Protein AF-E3CXS8-F1 (afdb_monomer)

Secondary structure (DSSP, 8-state):
-EEEEEETTT-TTPBPSS-EEEEETTTTEEEEEE-TTPBPPGGGHHHHHHTT-SEEEEEE--TTEEEHHHHHHHHHHHHB-TTEEEEEEETTEEEEEESSSEEEE--HHHHHHHHTSTTEEEEESPTT-EE-TT-EEEEEEESSSEEEHHHHHHHTTSPPBEEEEP----EEEEEE-HHHHTTSS--SHHHHHHHHHGGGT--EEEEEEE-S-HHHHHHHHHHHHHTT-SEEEEESS-SS-TT--HHHHHHHH-SEEEEE--S-BS-TT-EEEEETTEEEEEE-THHHH-SS-HHHHHHHHHHTT-PPPHHHHHHTTTT-B----SS--TTSSTTT---

InterPro domains:
  IPR001453 MoaB/Mog domain [PF00994] (173-301)
  IPR001453 MoaB/Mog domain [SM00852] (172-304)
  IPR036425 MoaB/Mog-like domain superfamily [G3DSA:3.40.980.10] (155-305)
  IPR036425 MoaB/Mog-like domain superfamily [SSF53218] (171-312)

Nearest PDB structures (foldseek):
  2g2c-assembly1_A  TM=7.852E-01  e=3.030E-08  Corynebacterium diphtheriae
  8byr-assembly1_B  TM=8.232E-01  e=8.071E-08  Mycolicibacterium smegmatis
  3tcr-assembly1_A  TM=8.337E-01  e=3.732E-07  Mycobacteroides abscessus ATCC 19977
  4twg-assembly1_A  TM=8.101E-01  e=5.389E-07  Mycobacterium ulcerans Agy99
  8byr-assembly1_F  TM=7.798E-01  e=2.431E-07  Mycolicibacterium smegmatis

Structure (mmCIF, N/CA/C/O backbone):
data_AF-E3CXS8-F1
#
_entry.id   AF-E3CXS8-F1
#
loop_
_atom_site.group_PDB
_atom_site.id
_atom_site.type_symbol
_atom_site.label_atom_id
_atom_site.label_alt_id
_atom_site.label_comp_id
_atom_site.label_asym_id
_atom_site.label_entity_id
_atom_site.label_seq_id
_atom_site.pdbx_PDB_ins_code
_atom_site.Cartn_x
_atom_site.Cartn_y
_atom_site.Cartn_z
_atom_site.occupancy
_atom_site.B_iso_or_equiv
_atom_site.auth_seq_id
_atom_site.auth_comp_id
_atom_site.auth_asym_id
_atom_site.auth_atom_id
_atom_site.pdbx_PDB_model_num
ATOM 1 N N . MET A 1 1 ? -30.675 3.337 25.840 1.00 77.56 1 MET A N 1
ATOM 2 C CA . MET A 1 1 ? -29.751 2.872 26.892 1.00 77.56 1 MET A CA 1
ATOM 3 C C . MET A 1 1 ? -30.146 3.477 28.216 1.00 77.56 1 MET A C 1
ATOM 5 O O . MET A 1 1 ? -29.920 4.662 28.473 1.00 77.56 1 MET A O 1
ATOM 9 N N . LYS A 1 2 ? -30.738 2.658 29.081 1.00 84.81 2 LYS A N 1
ATOM 10 C CA . LYS A 1 2 ? -31.002 3.051 30.466 1.00 84.81 2 LYS A CA 1
ATOM 11 C C . LYS A 1 2 ? -29.747 2.811 31.298 1.00 84.81 2 LYS A C 1
ATOM 13 O O . LYS A 1 2 ? -28.988 1.877 31.043 1.00 84.81 2 LYS A O 1
ATOM 18 N N . THR A 1 3 ? -29.526 3.654 32.302 1.00 88.50 3 THR A N 1
ATOM 19 C CA . THR A 1 3 ? -28.410 3.478 33.237 1.00 88.50 3 THR A CA 1
ATOM 20 C C . THR A 1 3 ? -28.914 3.437 34.667 1.00 88.50 3 THR A C 1
ATOM 22 O O . THR A 1 3 ? -29.808 4.191 35.041 1.00 88.50 3 THR A O 1
ATOM 25 N N . GLU A 1 4 ? -28.334 2.548 35.461 1.00 91.38 4 GLU A N 1
ATOM 26 C CA . GLU A 1 4 ? -28.513 2.476 36.910 1.00 91.38 4 GLU A CA 1
ATOM 27 C C . GLU A 1 4 ? -27.163 2.800 37.546 1.00 91.38 4 GLU A C 1
ATOM 29 O O . GLU A 1 4 ? -26.134 2.298 37.102 1.00 91.38 4 GLU A O 1
ATOM 34 N N . THR A 1 5 ? -27.133 3.668 38.552 1.00 92.38 5 THR A N 1
ATOM 35 C CA . THR A 1 5 ? -25.889 4.037 39.239 1.00 92.38 5 THR A CA 1
ATOM 36 C C . THR A 1 5 ? -26.014 3.669 40.705 1.00 92.38 5 THR A C 1
ATOM 38 O O . THR A 1 5 ? -26.949 4.114 41.363 1.00 92.38 5 THR A O 1
ATOM 41 N N . LEU A 1 6 ? -25.080 2.862 41.203 1.00 92.81 6 LEU A N 1
ATOM 42 C CA . LEU A 1 6 ? -25.052 2.407 42.592 1.00 92.81 6 LEU A CA 1
ATOM 43 C C . LEU A 1 6 ? -23.746 2.839 43.262 1.00 92.81 6 LEU A C 1
ATOM 45 O O . LEU A 1 6 ? -22.707 2.819 42.596 1.00 92.81 6 LEU A O 1
ATOM 49 N N . PRO A 1 7 ? -23.756 3.182 44.561 1.00 94.81 7 PRO A N 1
ATOM 50 C CA . PRO A 1 7 ? -22.535 3.254 45.360 1.00 94.81 7 PRO A CA 1
ATOM 51 C C . PRO A 1 7 ? -21.738 1.950 45.237 1.00 94.81 7 PRO A C 1
ATOM 53 O O . PRO A 1 7 ? -22.327 0.868 45.167 1.00 94.81 7 PRO A O 1
ATOM 56 N N . VAL A 1 8 ? -20.410 2.032 45.185 1.00 92.88 8 VAL A N 1
ATOM 57 C CA . VAL A 1 8 ? -19.544 0.869 44.922 1.00 92.88 8 VAL A CA 1
ATOM 58 C C . VAL A 1 8 ? -19.717 -0.255 45.950 1.00 92.88 8 VAL A C 1
ATOM 60 O O . VAL A 1 8 ? -19.672 -1.430 45.595 1.00 92.88 8 VAL A O 1
ATOM 63 N N . GLU A 1 9 ? -20.017 0.086 47.199 1.00 92.81 9 GLU A N 1
ATOM 64 C CA . GLU A 1 9 ? -20.297 -0.861 48.279 1.00 92.81 9 GLU A CA 1
ATOM 65 C C . GLU A 1 9 ? -21.606 -1.629 48.042 1.00 92.81 9 GLU A C 1
ATOM 67 O O . GLU A 1 9 ? -21.720 -2.796 48.404 1.00 92.81 9 GLU A O 1
ATOM 72 N N . GLN A 1 10 ? -22.587 -0.992 47.396 1.00 94.12 10 GLN A N 1
ATOM 73 C CA . GLN A 1 10 ? -23.873 -1.599 47.027 1.00 94.12 10 GLN A CA 1
ATOM 74 C C . GLN A 1 10 ? -23.812 -2.324 45.675 1.00 94.12 10 GLN A C 1
ATOM 76 O O . GLN A 1 10 ? -24.733 -3.050 45.306 1.00 94.12 10 GLN A O 1
ATOM 81 N N . ALA A 1 11 ? -22.728 -2.126 44.923 1.00 92.69 11 ALA A N 1
ATOM 82 C CA . ALA A 1 11 ? -22.490 -2.759 43.636 1.00 92.69 11 ALA A CA 1
ATOM 83 C C . ALA A 1 11 ? -21.895 -4.177 43.766 1.00 92.69 11 ALA A C 1
ATOM 85 O O . ALA A 1 11 ? -21.826 -4.900 42.770 1.00 92.69 11 ALA A O 1
ATOM 86 N N . VAL A 1 12 ? -21.486 -4.599 44.970 1.00 93.19 12 VAL A N 1
ATOM 87 C CA . VAL A 1 12 ? -20.931 -5.937 45.228 1.00 93.19 12 VAL A CA 1
ATOM 88 C C . VAL A 1 12 ? -21.915 -7.026 44.789 1.00 93.19 12 VAL A C 1
ATOM 90 O O . VAL A 1 12 ? -23.119 -6.960 45.024 1.00 93.19 12 VAL A O 1
ATOM 93 N N . GLY A 1 13 ? -21.401 -8.033 44.089 1.00 91.06 13 GLY A N 1
ATOM 94 C CA . GLY A 1 13 ? -22.170 -9.125 43.506 1.00 91.06 13 GLY A CA 1
ATOM 95 C C . GLY A 1 13 ? -22.801 -8.807 42.147 1.00 91.06 13 GLY A C 1
ATOM 96 O O . GLY A 1 13 ? -23.200 -9.745 41.452 1.00 91.06 13 GLY A O 1
ATOM 97 N N . ARG A 1 14 ? -22.862 -7.538 41.717 1.00 93.12 14 ARG A N 1
ATOM 98 C CA . ARG A 1 14 ? -23.326 -7.157 40.370 1.00 93.12 14 ARG A CA 1
ATOM 99 C C . ARG A 1 14 ? -22.226 -7.405 39.329 1.00 93.12 14 ARG A C 1
ATOM 101 O O . ARG A 1 14 ? -21.041 -7.477 39.651 1.00 93.12 14 ARG A O 1
ATOM 108 N N . ILE A 1 15 ? -22.634 -7.545 38.068 1.00 91.62 15 ILE A N 1
ATOM 109 C CA . ILE A 1 15 ? -21.735 -7.764 36.927 1.00 91.62 15 ILE A CA 1
ATOM 110 C C . ILE A 1 15 ? -21.469 -6.431 36.230 1.00 91.62 15 ILE A C 1
ATOM 112 O O . ILE A 1 15 ? -22.410 -5.704 35.908 1.00 91.62 15 ILE A O 1
ATOM 116 N N . LEU A 1 16 ? -20.198 -6.115 35.982 1.00 91.00 16 LEU A N 1
ATOM 117 C CA . LEU A 1 16 ? -19.809 -4.910 35.258 1.00 91.00 16 LEU A CA 1
ATOM 118 C C . LEU A 1 16 ? -20.312 -4.936 33.814 1.00 91.00 16 LEU A C 1
ATOM 120 O O . LEU A 1 16 ? -20.133 -5.911 33.082 1.00 91.00 16 LEU A O 1
ATOM 124 N N . SER A 1 17 ? -20.913 -3.818 33.417 1.00 87.81 17 SER A N 1
ATOM 125 C CA . SER A 1 17 ? -21.475 -3.622 32.078 1.00 87.81 17 SER A CA 1
ATOM 126 C C . SER A 1 17 ? -20.447 -3.177 31.039 1.00 8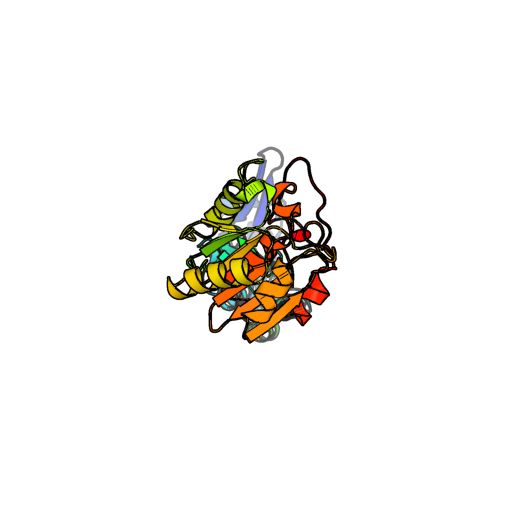7.81 17 SER A C 1
ATOM 128 O O . SER A 1 17 ? -20.690 -3.376 29.860 1.00 87.81 17 SER A O 1
ATOM 130 N N . HIS A 1 18 ? -19.317 -2.621 31.478 1.00 85.44 18 HIS A N 1
ATOM 131 C CA . HIS A 1 18 ? -18.211 -2.134 30.6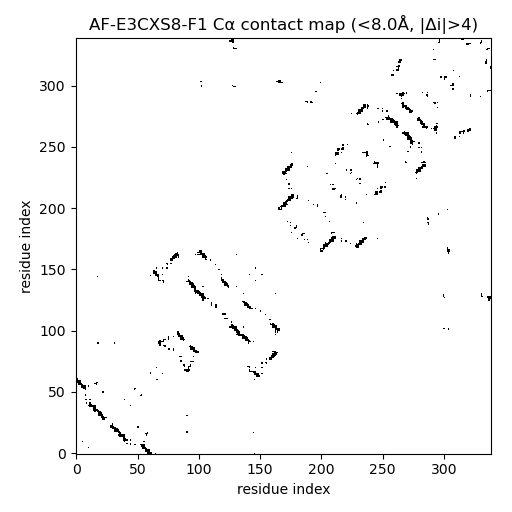56 1.00 85.44 18 HIS A CA 1
ATOM 132 C C . HIS A 1 18 ? -16.904 -2.211 31.459 1.00 85.44 18 HIS A C 1
ATOM 134 O O . HIS A 1 18 ? -16.927 -2.388 32.684 1.00 85.44 18 HIS A O 1
ATOM 140 N N . ASP A 1 19 ? -15.776 -2.084 30.769 1.00 88.69 19 ASP A N 1
ATOM 141 C CA . ASP A 1 19 ? -14.446 -2.075 31.375 1.00 88.69 19 ASP A CA 1
ATOM 142 C C . ASP A 1 19 ? -14.233 -0.835 32.262 1.00 88.69 19 ASP A C 1
ATOM 144 O O . ASP A 1 19 ? -14.705 0.268 31.977 1.00 88.69 19 ASP A O 1
ATOM 148 N N . LEU A 1 20 ? -13.485 -1.007 33.354 1.00 89.62 20 LEU A N 1
ATOM 149 C CA . LEU A 1 20 ? -13.053 0.078 34.233 1.00 89.62 20 LEU A CA 1
ATOM 150 C C . LEU A 1 20 ? -11.532 0.223 34.156 1.00 89.62 20 LEU A C 1
ATOM 152 O O . LEU A 1 20 ? -10.773 -0.586 34.704 1.00 89.62 20 LEU A O 1
ATOM 156 N N . THR A 1 21 ? -11.089 1.282 33.483 1.00 88.62 21 THR A N 1
ATOM 157 C CA . THR A 1 21 ? -9.675 1.617 33.306 1.00 88.62 21 THR A CA 1
ATOM 158 C C . THR A 1 21 ? -9.060 2.134 34.608 1.00 88.62 21 THR A C 1
ATOM 160 O O . THR A 1 21 ? -9.576 3.068 35.226 1.00 88.62 21 THR A O 1
ATOM 163 N N . LEU A 1 22 ? -7.925 1.561 35.011 1.00 89.38 22 LEU A N 1
ATOM 164 C CA . LEU A 1 22 ? -7.045 2.133 36.030 1.00 89.38 22 LEU A CA 1
ATOM 165 C C . LEU A 1 22 ? -6.001 3.007 35.333 1.00 89.38 22 LEU A C 1
ATOM 167 O O . LEU A 1 22 ? -5.355 2.575 34.377 1.00 89.38 22 LEU A O 1
ATOM 171 N N . ILE A 1 23 ? -5.827 4.223 35.842 1.00 86.88 23 ILE A N 1
ATOM 172 C CA . ILE A 1 23 ? -4.751 5.133 35.456 1.00 86.88 23 ILE A CA 1
ATOM 173 C C . ILE A 1 23 ? -3.888 5.324 36.702 1.00 86.88 23 ILE A C 1
ATOM 175 O O . ILE A 1 23 ? -4.313 5.985 37.645 1.00 86.88 23 ILE A O 1
ATOM 179 N N . ASP A 1 24 ? -2.700 4.726 36.712 1.00 86.19 24 ASP A N 1
ATOM 180 C CA . ASP A 1 24 ? -1.714 4.845 37.787 1.00 86.19 24 ASP A CA 1
ATOM 181 C C . ASP A 1 24 ? -0.423 5.471 37.230 1.00 86.19 24 ASP A C 1
ATOM 183 O O . ASP A 1 24 ? 0.442 4.761 36.707 1.00 86.19 24 ASP A O 1
ATOM 187 N N . PRO A 1 25 ? -0.282 6.808 37.310 1.00 82.00 25 PRO A N 1
ATOM 188 C CA . PRO A 1 25 ? 0.901 7.509 36.818 1.00 82.00 25 PRO A CA 1
ATOM 189 C C . PRO A 1 25 ? 2.183 7.152 37.578 1.00 82.00 25 PRO A C 1
ATOM 191 O O . PRO A 1 25 ? 3.263 7.240 37.003 1.00 82.00 25 PRO A O 1
ATOM 194 N N . VAL A 1 26 ? 2.078 6.759 38.853 1.00 83.94 26 VAL A N 1
ATOM 195 C CA . VAL A 1 26 ? 3.233 6.443 39.709 1.00 83.94 26 VAL A CA 1
ATOM 196 C C . VAL A 1 26 ? 3.752 5.040 39.398 1.00 83.94 26 VAL A C 1
ATOM 198 O O . VAL A 1 26 ? 4.957 4.840 39.288 1.00 83.94 26 VAL A O 1
ATOM 201 N N . GLY A 1 27 ? 2.842 4.082 39.205 1.00 81.19 27 GLY A N 1
ATOM 202 C CA . GLY A 1 27 ? 3.161 2.715 38.786 1.00 81.19 27 GLY A CA 1
ATOM 203 C C . GLY A 1 27 ? 3.392 2.544 37.280 1.00 81.19 27 GLY A C 1
ATOM 204 O O . GLY A 1 27 ? 3.742 1.451 36.840 1.00 81.19 27 GLY A O 1
ATOM 205 N N . GLY A 1 28 ? 3.182 3.595 36.478 1.00 86.12 28 GLY A N 1
ATOM 206 C CA . GLY A 1 28 ? 3.329 3.551 35.020 1.00 86.12 28 GLY A CA 1
ATOM 207 C C . GLY A 1 28 ? 2.284 2.681 34.309 1.00 86.12 28 GLY A C 1
ATOM 208 O O . GLY A 1 28 ? 2.552 2.180 33.218 1.00 86.12 28 GLY A O 1
ATOM 209 N N . PHE A 1 29 ? 1.104 2.478 34.906 1.00 85.62 29 PHE A N 1
ATOM 210 C CA . PHE A 1 29 ? 0.064 1.596 34.369 1.00 85.62 29 PHE A CA 1
ATOM 211 C C . PHE A 1 29 ? -1.140 2.377 33.830 1.00 85.62 29 PHE A C 1
ATOM 213 O O . PHE A 1 29 ? -1.698 3.246 34.501 1.00 85.62 29 PHE A O 1
ATOM 220 N N . LYS A 1 30 ? -1.590 2.021 32.622 1.00 85.56 30 LYS A N 1
ATOM 221 C CA . LYS A 1 30 ? -2.843 2.505 32.030 1.00 85.56 30 LYS A CA 1
ATOM 222 C C . LYS A 1 30 ? -3.521 1.376 31.255 1.00 85.56 30 LYS A C 1
ATOM 224 O O . LYS A 1 30 ? -3.000 0.951 30.228 1.00 85.56 30 LYS A O 1
ATOM 229 N N . GLY A 1 31 ? -4.687 0.928 31.719 1.00 85.06 31 GLY A N 1
ATOM 230 C CA . GLY A 1 31 ? -5.475 -0.104 31.034 1.00 85.06 31 GLY A CA 1
ATOM 231 C C . GLY A 1 31 ? -6.691 -0.583 31.827 1.00 85.06 31 GLY A C 1
ATOM 232 O O . GLY A 1 31 ? -6.866 -0.209 32.991 1.00 85.06 31 GLY A O 1
ATOM 233 N N . ALA A 1 32 ? -7.529 -1.410 31.197 1.00 85.75 32 ALA A N 1
ATOM 234 C CA . ALA A 1 32 ? -8.700 -2.025 31.821 1.00 85.75 32 ALA A CA 1
ATOM 235 C C . ALA A 1 32 ? -8.280 -2.913 33.005 1.00 85.75 32 ALA A C 1
ATOM 237 O O . ALA A 1 32 ? -7.697 -3.985 32.823 1.00 85.75 32 ALA A O 1
ATOM 238 N N . ARG A 1 33 ? -8.556 -2.461 34.237 1.00 90.81 33 ARG A N 1
ATOM 239 C CA . ARG A 1 33 ? -8.232 -3.215 35.460 1.00 90.81 33 ARG A CA 1
ATOM 240 C C . ARG A 1 33 ? -9.325 -4.211 35.811 1.00 90.81 33 ARG A C 1
ATOM 242 O O . ARG A 1 33 ? -9.010 -5.311 36.268 1.00 90.81 33 ARG A O 1
ATOM 249 N N . PHE A 1 34 ? -10.575 -3.820 35.595 1.00 90.94 34 PHE A N 1
ATOM 250 C CA . PHE A 1 34 ? -11.739 -4.692 35.672 1.00 90.94 34 PHE A CA 1
ATOM 251 C C . PHE A 1 34 ? -12.382 -4.743 34.295 1.00 90.94 34 PHE A C 1
ATOM 253 O O . PHE A 1 34 ? -12.616 -3.694 33.700 1.00 90.94 34 PHE A O 1
ATOM 260 N N . ARG A 1 35 ? -12.637 -5.951 33.792 1.00 88.31 35 ARG A N 1
ATOM 261 C CA . ARG A 1 35 ? -13.242 -6.152 32.473 1.00 88.31 35 ARG A CA 1
ATOM 262 C C . ARG A 1 35 ? -14.752 -6.338 32.579 1.00 88.31 35 ARG A C 1
ATOM 264 O O . ARG A 1 35 ? -15.251 -6.811 33.603 1.00 88.31 35 ARG A O 1
ATOM 271 N N . ARG A 1 36 ? -15.476 -6.019 31.511 1.00 86.88 36 ARG A N 1
ATOM 272 C CA . ARG A 1 36 ? -16.889 -6.347 31.329 1.00 86.88 36 ARG A CA 1
ATOM 273 C C . ARG A 1 36 ? -17.126 -7.825 31.638 1.00 86.88 36 ARG A C 1
ATOM 275 O O . ARG A 1 36 ? -16.330 -8.691 31.281 1.00 86.88 36 ARG A O 1
ATOM 282 N N . GLY A 1 37 ? -18.226 -8.113 32.327 1.00 86.75 37 GLY A N 1
ATOM 283 C CA . GLY A 1 37 ? -18.532 -9.467 32.794 1.00 86.75 37 GLY A CA 1
ATOM 284 C C . GLY A 1 37 ? -17.911 -9.822 34.150 1.00 86.75 37 GLY A C 1
ATOM 285 O O . GLY A 1 37 ? -18.326 -10.812 34.753 1.00 86.75 37 GLY A O 1
ATOM 286 N N . HIS A 1 38 ? -16.985 -9.014 34.682 1.00 91.50 38 HIS A N 1
ATOM 287 C CA . HIS A 1 38 ? -16.464 -9.197 36.039 1.00 91.50 38 HIS A CA 1
ATOM 288 C C . HIS A 1 38 ? -17.570 -8.999 37.076 1.00 91.50 38 HIS A C 1
ATOM 290 O O . HIS A 1 38 ? -18.292 -7.997 37.050 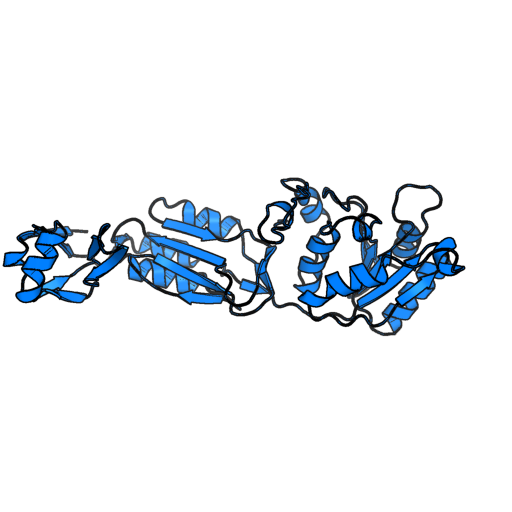1.00 91.50 38 HIS A O 1
ATOM 296 N N . ARG A 1 39 ? -17.692 -9.951 38.004 1.00 94.25 39 ARG A N 1
ATOM 297 C CA . ARG A 1 39 ? -18.581 -9.835 39.160 1.00 94.25 39 ARG A CA 1
ATOM 298 C C . ARG A 1 39 ? -17.826 -9.132 40.279 1.00 94.25 39 ARG A C 1
ATOM 300 O O . ARG A 1 39 ? -16.828 -9.664 40.749 1.00 94.25 39 ARG A O 1
ATOM 307 N N . ILE A 1 40 ? -18.319 -7.972 40.705 1.00 93.44 40 ILE A N 1
ATOM 308 C CA . ILE A 1 40 ? -17.675 -7.166 41.749 1.00 93.44 40 ILE A CA 1
ATOM 309 C C . ILE A 1 40 ? -17.648 -7.970 43.050 1.00 93.44 40 ILE A C 1
ATOM 311 O O . ILE A 1 40 ? -18.702 -8.356 43.557 1.00 93.44 40 ILE A O 1
ATOM 315 N N . ALA A 1 41 ? -16.458 -8.223 43.579 1.00 94.44 41 ALA A N 1
ATOM 316 C CA . ALA A 1 41 ? -16.255 -8.879 44.861 1.00 94.44 41 ALA A CA 1
ATOM 317 C C . ALA A 1 41 ? -16.040 -7.842 45.975 1.00 94.44 41 ALA A C 1
ATOM 319 O O . ALA A 1 41 ? -15.762 -6.669 45.710 1.00 94.44 41 ALA A O 1
ATOM 320 N N . GLN A 1 42 ? -16.164 -8.260 47.236 1.00 95.38 42 GLN A N 1
ATOM 321 C CA . GLN A 1 42 ? -15.982 -7.355 48.376 1.00 95.38 42 GLN A CA 1
ATOM 322 C C . GLN A 1 42 ? -14.551 -6.789 48.413 1.00 95.38 42 GLN A C 1
ATOM 324 O O . GLN A 1 42 ? -14.333 -5.636 48.784 1.00 95.38 42 GLN A O 1
ATOM 329 N N . GLU A 1 43 ? -13.579 -7.588 47.976 1.00 95.19 43 GLU A N 1
ATOM 330 C CA . GLU A 1 43 ? -12.155 -7.261 47.937 1.00 95.19 43 GLU A CA 1
ATOM 331 C C . GLU A 1 43 ? -11.812 -6.224 46.855 1.00 95.19 43 GLU A C 1
ATOM 333 O O . GLU A 1 43 ? -10.770 -5.571 46.934 1.00 95.19 43 GLU A O 1
ATOM 338 N N . ASP A 1 44 ? -12.689 -6.033 45.863 1.00 93.88 44 ASP A N 1
ATOM 339 C CA . ASP A 1 44 ? -12.481 -5.073 44.776 1.00 93.88 44 ASP A CA 1
ATOM 340 C C . ASP A 1 44 ? -12.775 -3.631 45.208 1.00 93.88 44 ASP A C 1
ATOM 342 O O . ASP A 1 44 ? -12.212 -2.687 44.647 1.00 93.88 44 ASP A O 1
ATOM 346 N N . VAL A 1 45 ? -13.640 -3.446 46.214 1.00 93.25 45 VAL A N 1
ATOM 347 C CA . VAL A 1 45 ? -14.160 -2.136 46.643 1.00 93.25 45 VAL A CA 1
ATOM 348 C C . VAL A 1 45 ? -13.044 -1.133 46.976 1.00 93.25 45 VAL A C 1
ATOM 350 O O . VAL A 1 45 ? -13.076 -0.027 46.428 1.00 93.25 45 VAL A O 1
ATOM 353 N N . PRO A 1 46 ? -12.008 -1.468 47.777 1.00 94.81 46 PRO A N 1
ATOM 354 C CA . PRO A 1 46 ? -10.928 -0.524 48.069 1.00 94.81 46 PRO A CA 1
ATOM 355 C C . PRO A 1 46 ? -10.166 -0.078 46.815 1.00 94.81 46 PRO A C 1
ATOM 357 O O . PRO A 1 46 ? -9.763 1.082 46.709 1.00 94.81 46 PRO A O 1
ATOM 360 N N . LEU A 1 47 ? 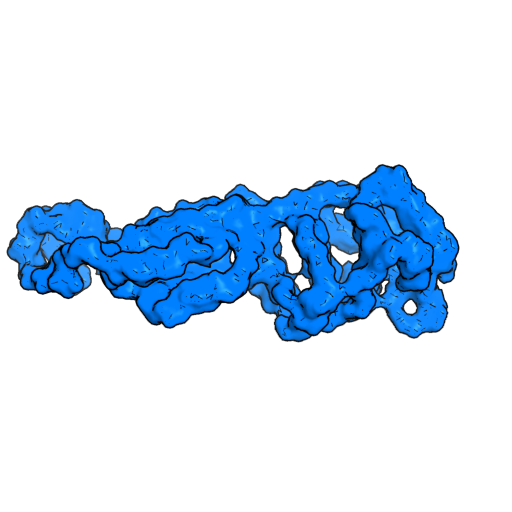-9.966 -0.982 45.849 1.00 92.50 47 LEU A N 1
ATOM 361 C CA . LEU A 1 47 ? -9.282 -0.658 44.599 1.00 92.50 47 LEU A CA 1
ATOM 362 C C . LEU A 1 47 ? -10.161 0.207 43.690 1.00 92.50 47 LEU A C 1
ATOM 364 O O . LEU A 1 47 ? -9.670 1.189 43.139 1.00 92.50 47 LEU A O 1
ATOM 368 N N . LEU A 1 48 ? -11.451 -0.108 43.570 1.00 92.69 48 LEU A N 1
ATOM 369 C CA . LEU A 1 48 ? -12.415 0.701 42.821 1.00 92.69 48 LEU A CA 1
ATOM 370 C C . LEU A 1 48 ? -12.509 2.129 43.384 1.00 92.69 48 LEU A C 1
ATOM 372 O O . LEU A 1 48 ? -12.458 3.095 42.621 1.00 92.69 48 LEU A O 1
ATOM 376 N N . LEU A 1 49 ? -12.531 2.288 44.711 1.00 92.38 49 LEU A N 1
ATOM 377 C CA . LEU A 1 49 ? -12.472 3.602 45.360 1.00 92.38 49 LEU A CA 1
ATOM 378 C C . LEU A 1 49 ? -11.168 4.345 45.039 1.00 92.38 49 LEU A C 1
ATOM 380 O O . LEU A 1 49 ? -11.209 5.517 44.668 1.00 92.38 49 LEU A O 1
ATOM 384 N N . ARG A 1 50 ? -10.014 3.664 45.098 1.00 89.81 50 ARG A N 1
ATOM 385 C CA . ARG A 1 50 ? -8.715 4.234 44.688 1.00 89.81 50 ARG A CA 1
ATOM 386 C C . ARG A 1 50 ? -8.671 4.631 43.211 1.00 89.81 50 ARG A C 1
ATOM 388 O O . ARG A 1 50 ? -7.969 5.572 42.863 1.00 89.81 50 ARG A O 1
ATOM 395 N N . MET A 1 51 ? -9.429 3.944 42.358 1.00 91.38 51 MET A N 1
ATOM 396 C CA . MET A 1 51 ? -9.632 4.297 40.948 1.00 91.38 51 MET A CA 1
ATOM 397 C C . MET A 1 51 ? -10.577 5.498 40.756 1.00 91.38 51 MET A C 1
ATOM 399 O O . MET A 1 51 ? -10.875 5.864 39.620 1.00 91.38 51 MET A O 1
ATOM 403 N N . GLY A 1 52 ? -11.084 6.100 41.838 1.00 90.00 52 GLY A N 1
ATOM 404 C CA . GLY A 1 52 ? -12.047 7.201 41.797 1.00 90.00 52 GLY A CA 1
ATOM 405 C C . GLY A 1 52 ? -13.477 6.756 41.480 1.00 90.00 52 GLY A C 1
ATOM 406 O O . GLY A 1 52 ? -14.313 7.583 41.117 1.00 90.00 52 GLY A O 1
ATOM 407 N N . LYS A 1 53 ? -13.784 5.458 41.590 1.00 91.12 53 LYS A N 1
ATOM 408 C CA . LYS A 1 53 ? -15.113 4.893 41.322 1.00 91.12 53 LYS A CA 1
ATOM 409 C C . LYS A 1 53 ? -15.896 4.735 42.627 1.00 91.12 53 LYS A C 1
ATOM 411 O O . LYS A 1 53 ? -16.057 3.630 43.129 1.00 91.12 53 LYS A O 1
ATOM 416 N N . SER A 1 54 ? -16.396 5.849 43.167 1.00 91.88 54 SER A N 1
ATOM 417 C CA . SER A 1 54 ? -17.335 5.831 44.307 1.00 91.88 54 SER A CA 1
ATOM 418 C C . SER A 1 54 ? -18.720 5.308 43.924 1.00 91.88 54 SER A C 1
ATOM 420 O O . SER A 1 54 ? -19.451 4.802 44.767 1.00 91.88 54 SER A O 1
ATOM 422 N N . HIS A 1 55 ? -19.063 5.408 42.640 1.00 93.06 55 HIS A N 1
ATOM 423 C CA . HIS A 1 55 ? -20.287 4.871 42.072 1.00 93.06 55 HIS A CA 1
ATOM 424 C C . HIS A 1 55 ? -19.969 4.048 40.827 1.00 93.06 55 HIS A C 1
ATOM 426 O O . HIS A 1 55 ? -19.126 4.429 40.007 1.00 93.06 55 HIS A O 1
ATOM 432 N N . ILE A 1 56 ? -20.678 2.936 40.672 1.00 92.00 56 ILE A N 1
ATOM 433 C CA . ILE A 1 56 ? -20.613 2.066 39.506 1.00 92.00 56 ILE A CA 1
ATOM 434 C C . ILE A 1 56 ? -21.884 2.261 38.693 1.00 92.00 56 ILE A C 1
ATOM 436 O O . ILE A 1 56 ? -22.996 2.167 39.214 1.00 92.00 56 ILE A O 1
ATOM 440 N N . ARG A 1 57 ? -21.705 2.532 37.399 1.00 89.62 57 ARG A N 1
ATOM 441 C CA . ARG A 1 57 ? -22.804 2.661 36.448 1.00 89.62 57 ARG A CA 1
ATOM 442 C C . ARG A 1 57 ? -23.012 1.340 35.716 1.00 89.62 57 ARG A C 1
ATOM 444 O O . ARG A 1 57 ? -22.088 0.809 35.103 1.00 89.62 57 ARG A O 1
ATOM 451 N N . PHE A 1 58 ? -24.231 0.830 35.766 1.00 89.31 58 PHE A N 1
ATOM 452 C CA . PHE A 1 58 ? -24.682 -0.355 35.056 1.00 89.31 58 PHE A CA 1
ATOM 453 C C . PHE A 1 58 ? -25.513 0.065 33.849 1.00 89.31 58 PHE A C 1
ATOM 455 O O . PHE A 1 58 ? -26.438 0.870 33.969 1.00 89.31 58 PHE A O 1
ATOM 462 N N . LEU A 1 59 ? -25.159 -0.468 32.684 1.00 87.31 59 LEU A N 1
ATOM 463 C CA . LEU A 1 59 ? -25.897 -0.276 31.444 1.00 87.31 59 LEU A CA 1
ATOM 464 C C . LEU A 1 59 ? -26.973 -1.351 31.315 1.00 87.31 59 LEU A C 1
ATOM 466 O O . LEU A 1 59 ? -26.689 -2.539 31.471 1.00 87.31 59 LEU A O 1
ATOM 470 N N . MET A 1 60 ? -28.188 -0.926 30.992 1.00 87.06 60 MET A N 1
ATOM 471 C CA . MET A 1 60 ? -29.270 -1.795 30.546 1.00 87.06 60 MET A CA 1
ATOM 472 C C . MET A 1 60 ? -29.530 -1.464 29.080 1.00 87.06 60 MET A C 1
ATOM 474 O O . MET A 1 60 ? -30.050 -0.387 28.772 1.00 87.06 60 MET A O 1
ATOM 478 N N . LEU A 1 61 ? -29.092 -2.368 28.205 1.00 86.38 61 LEU A N 1
ATOM 479 C CA . LEU A 1 61 ? -29.263 -2.239 26.762 1.00 86.38 61 LEU A CA 1
ATOM 480 C C . LEU A 1 61 ? -30.712 -2.536 26.392 1.00 86.38 61 LEU A C 1
ATOM 482 O O . LEU A 1 61 ? -31.288 -3.522 26.862 1.00 86.38 61 LEU A O 1
ATOM 486 N N . ASP A 1 62 ? -31.280 -1.684 25.548 1.00 90.69 62 ASP A N 1
ATOM 487 C CA . ASP A 1 62 ? -32.541 -1.981 24.878 1.00 90.69 62 ASP A CA 1
ATOM 488 C C . ASP A 1 62 ? -32.299 -3.044 23.769 1.00 90.69 62 ASP A C 1
ATOM 490 O O . ASP A 1 62 ? -31.167 -3.193 23.309 1.00 90.69 62 ASP A O 1
ATOM 494 N N . PRO A 1 63 ? -33.310 -3.817 23.318 1.00 88.00 63 PRO A N 1
ATOM 495 C CA . PRO A 1 63 ? -33.120 -4.868 22.299 1.00 88.00 63 PRO A CA 1
ATOM 496 C C . PRO A 1 63 ? -32.533 -4.380 20.961 1.00 88.00 63 PRO A C 1
ATOM 498 O O . PRO A 1 63 ? -31.856 -5.136 20.257 1.00 88.00 63 PRO A O 1
ATOM 501 N N . GLU A 1 64 ? -32.779 -3.107 20.646 1.00 93.06 64 GLU A N 1
ATOM 502 C CA . GLU A 1 64 ? -32.270 -2.409 19.462 1.00 93.06 64 GLU A CA 1
ATOM 503 C C . GLU A 1 64 ? -30.868 -1.824 19.669 1.00 93.06 64 GLU A C 1
ATOM 505 O O . GLU A 1 64 ? -30.30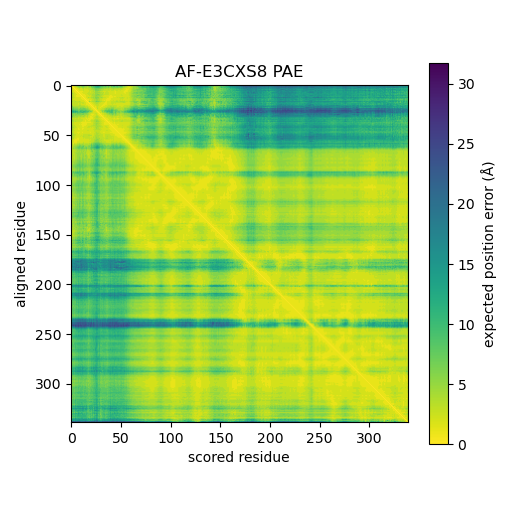8 -1.233 18.753 1.00 93.06 64 GLU A O 1
ATOM 510 N N . GLU A 1 65 ? -30.269 -1.991 20.848 1.00 94.75 65 GLU A N 1
ATOM 511 C CA . GLU A 1 65 ? -28.928 -1.504 21.148 1.00 94.75 65 GLU A CA 1
ATOM 512 C C . GLU A 1 65 ? -27.900 -2.628 21.120 1.00 94.75 65 GLU A C 1
ATOM 514 O O . GLU A 1 65 ? -28.133 -3.760 21.545 1.00 94.75 65 GLU A O 1
ATOM 519 N N . VAL A 1 66 ? -26.713 -2.280 20.645 1.00 94.62 66 VAL A N 1
ATOM 520 C CA . VAL A 1 66 ? -25.557 -3.158 20.546 1.00 94.62 66 VAL A CA 1
ATOM 521 C C . VAL A 1 66 ? -24.443 -2.555 21.385 1.00 94.62 66 VAL A C 1
ATOM 523 O O . VAL A 1 66 ? -24.112 -1.379 21.246 1.00 94.62 66 VAL A O 1
ATOM 526 N N . HIS A 1 67 ? -23.859 -3.360 22.270 1.00 94.06 67 HIS A N 1
ATOM 527 C CA . HIS A 1 67 ? -22.724 -2.932 23.086 1.00 94.06 67 HIS A CA 1
ATOM 528 C C . HIS A 1 67 ? -21.514 -2.574 22.207 1.00 94.06 67 HIS A C 1
ATOM 530 O O . HIS A 1 67 ? -21.264 -3.258 21.214 1.00 94.06 67 HIS A O 1
ATOM 536 N N . GLU A 1 68 ? -20.704 -1.591 22.611 1.00 94.62 68 GLU A N 1
ATOM 537 C CA . GLU A 1 68 ? -19.524 -1.125 21.860 1.00 94.62 68 GLU A CA 1
ATOM 538 C C . GLU A 1 68 ? -18.600 -2.256 21.377 1.00 94.62 68 GLU A C 1
ATOM 540 O O . GLU A 1 68 ? -18.277 -2.327 20.196 1.00 94.62 68 GLU A O 1
ATOM 545 N N . ASP A 1 69 ? -18.224 -3.186 22.259 1.00 94.62 69 ASP A N 1
ATOM 546 C CA . ASP A 1 69 ? -17.385 -4.343 21.915 1.00 94.62 69 ASP A CA 1
ATOM 547 C C . ASP A 1 69 ? -18.012 -5.248 20.851 1.00 94.62 69 ASP A C 1
ATOM 549 O O . ASP A 1 69 ? -17.314 -5.802 20.002 1.00 94.62 69 ASP A O 1
ATOM 553 N N . GLU A 1 70 ? -19.332 -5.428 20.906 1.00 95.12 70 GLU A N 1
ATOM 554 C CA . GLU A 1 70 ? -20.052 -6.264 19.950 1.00 95.12 70 GLU A CA 1
ATOM 555 C C . GLU A 1 70 ? -20.141 -5.560 18.594 1.00 95.12 70 GLU A C 1
ATOM 557 O O . GLU A 1 70 ? -19.822 -6.166 17.572 1.00 95.12 70 GLU A O 1
ATOM 562 N N . ALA A 1 71 ? -20.469 -4.266 18.585 1.00 96.44 71 ALA A N 1
ATOM 563 C CA . ALA A 1 71 ? -20.472 -3.443 17.380 1.00 96.44 71 ALA A CA 1
ATOM 564 C C . ALA A 1 71 ? -19.077 -3.383 16.729 1.00 96.44 71 ALA A C 1
ATOM 566 O O . ALA A 1 71 ? -18.948 -3.594 15.521 1.00 96.44 71 ALA A O 1
ATOM 567 N N . ALA A 1 72 ? -18.020 -3.197 17.528 1.00 96.75 72 ALA A N 1
ATOM 568 C CA . ALA A 1 72 ? -16.637 -3.235 17.065 1.00 96.75 72 ALA A CA 1
ATOM 569 C C . ALA A 1 72 ? -16.288 -4.601 16.454 1.00 96.75 72 ALA A C 1
ATOM 571 O O . ALA A 1 72 ? -15.746 -4.673 15.354 1.00 96.75 72 ALA A O 1
ATOM 572 N N . LEU A 1 73 ? -16.635 -5.709 17.107 1.00 96.94 73 LEU A N 1
ATOM 573 C CA . LEU A 1 73 ? -16.386 -7.040 16.552 1.00 96.94 73 LEU A CA 1
ATOM 574 C C . LEU A 1 73 ? -17.133 -7.293 15.240 1.00 96.94 73 LEU A C 1
ATOM 576 O O . LEU A 1 73 ? -16.563 -7.895 14.328 1.00 96.94 73 LEU A O 1
ATOM 580 N N . LEU A 1 74 ? -18.387 -6.853 15.136 1.00 97.31 74 LEU A N 1
ATOM 581 C CA . LEU A 1 74 ? -19.194 -7.006 13.926 1.00 97.31 74 LEU A CA 1
ATOM 582 C C . LEU A 1 74 ? -18.584 -6.228 12.757 1.00 97.31 74 LEU A C 1
ATOM 584 O O . LEU A 1 74 ? -18.363 -6.809 11.691 1.00 97.31 74 LEU A O 1
ATOM 588 N N . LEU A 1 75 ? -18.206 -4.967 12.981 1.00 97.25 75 LEU A N 1
ATOM 589 C CA . LEU A 1 75 ? -17.455 -4.185 12.002 1.00 97.25 75 LEU A CA 1
ATOM 590 C C . LEU A 1 75 ? -16.134 -4.858 11.643 1.00 97.25 75 LEU A C 1
ATOM 592 O O . LEU A 1 75 ? -15.830 -5.039 10.469 1.00 97.25 75 LEU A O 1
ATOM 596 N N . GLY A 1 76 ? -15.358 -5.252 12.650 1.00 97.19 76 GLY A N 1
ATOM 597 C CA . GLY A 1 76 ? -14.046 -5.856 12.479 1.00 97.19 76 GLY A CA 1
ATOM 598 C C . GLY A 1 76 ? -14.079 -7.089 11.601 1.00 97.19 76 GLY A C 1
ATOM 599 O O . GLY A 1 76 ? -13.301 -7.189 10.660 1.00 97.19 76 GLY A O 1
ATOM 600 N N . ARG A 1 77 ? -15.025 -7.994 11.860 1.00 97.25 77 ARG A N 1
ATOM 601 C CA . ARG A 1 77 ? -15.250 -9.180 11.026 1.00 97.25 77 ARG A CA 1
ATOM 602 C C . ARG A 1 77 ? -15.677 -8.802 9.616 1.00 97.25 77 ARG A C 1
ATOM 604 O O . ARG A 1 77 ? -15.276 -9.469 8.670 1.00 97.25 77 ARG A O 1
ATOM 611 N N . ARG A 1 78 ? -16.467 -7.735 9.463 1.00 97.19 78 ARG A N 1
ATOM 612 C CA . ARG A 1 78 ? -16.916 -7.280 8.148 1.00 97.19 78 ARG A CA 1
ATOM 613 C C . ARG A 1 78 ? -15.784 -6.713 7.300 1.00 97.19 78 ARG A C 1
ATOM 615 O O . ARG A 1 78 ? -15.747 -6.973 6.096 1.00 97.19 78 ARG A O 1
ATOM 622 N N . VAL A 1 79 ? -14.908 -5.921 7.912 1.00 97.81 79 VAL A N 1
ATOM 623 C CA . VAL A 1 79 ? -13.800 -5.250 7.224 1.00 97.81 79 VAL A CA 1
ATOM 624 C C . VAL A 1 79 ? -12.535 -6.107 7.140 1.00 97.81 79 VAL A C 1
ATOM 626 O O . VAL A 1 79 ? -11.623 -5.770 6.389 1.00 97.81 79 VAL A O 1
ATOM 629 N N . GLN A 1 80 ? -12.468 -7.223 7.870 1.00 97.94 80 GLN A N 1
ATOM 630 C CA . GLN A 1 80 ? -11.385 -8.197 7.773 1.00 97.94 80 GLN A CA 1
ATOM 631 C C . GLN A 1 80 ? -11.504 -9.001 6.471 1.00 97.94 80 GLN A C 1
ATOM 633 O O . GLN A 1 80 ? -12.225 -9.993 6.397 1.00 97.94 80 GLN A O 1
ATOM 638 N N . GLY A 1 81 ? -10.763 -8.598 5.444 1.00 98.19 81 GLY A N 1
ATOM 639 C CA . GLY A 1 81 ? -10.547 -9.418 4.255 1.00 98.19 81 GLY A CA 1
ATOM 640 C C . GLY A 1 81 ? -9.228 -10.183 4.294 1.00 98.19 81 GLY A C 1
ATOM 641 O O . GLY A 1 81 ? -8.577 -10.340 5.330 1.00 98.19 81 GLY A O 1
ATOM 642 N N . GLU A 1 82 ? -8.829 -10.688 3.130 1.00 98.31 82 GLU A N 1
ATOM 643 C CA . GLU A 1 82 ? -7.661 -11.553 3.005 1.00 98.31 82 GLU A CA 1
ATOM 644 C C . GLU A 1 82 ? -6.351 -10.869 3.407 1.00 98.31 82 GLU A C 1
ATOM 646 O O . GLU A 1 82 ? -6.079 -9.719 3.053 1.00 98.31 82 GLU A O 1
ATOM 651 N N . GLY A 1 83 ? -5.481 -11.619 4.085 1.00 98.25 83 GLY A N 1
ATOM 652 C CA . GLY A 1 83 ? -4.180 -11.118 4.525 1.00 98.25 83 GLY A CA 1
ATOM 653 C C . GLY A 1 83 ? -4.244 -10.206 5.755 1.00 98.25 83 GLY A C 1
ATOM 654 O O . GLY A 1 83 ? -3.249 -9.543 6.056 1.00 98.25 83 GLY A O 1
ATOM 655 N N . LEU A 1 84 ? -5.384 -10.168 6.457 1.00 98.62 84 LEU A N 1
ATOM 656 C CA . LEU A 1 84 ? -5.590 -9.408 7.688 1.00 98.62 84 LEU A CA 1
ATOM 657 C C . LEU A 1 84 ? -6.084 -10.300 8.834 1.00 98.62 84 LEU A C 1
ATOM 659 O O . LEU A 1 84 ? -6.876 -11.223 8.646 1.00 98.62 84 LEU A O 1
ATOM 663 N N . GLU A 1 85 ? -5.632 -9.977 10.040 1.00 98.44 85 GLU A N 1
ATOM 664 C CA . GLU A 1 85 ? -6.063 -10.570 11.305 1.00 98.44 85 GLU A CA 1
ATOM 665 C C . GLU A 1 85 ? -6.713 -9.495 12.180 1.00 98.44 85 GLU A C 1
ATOM 667 O O . GLU A 1 85 ? -6.121 -8.434 12.400 1.00 98.44 85 GLU A O 1
ATOM 672 N N . LEU A 1 86 ? -7.911 -9.787 12.692 1.00 98.44 86 LEU A N 1
ATOM 673 C CA . LEU A 1 86 ? -8.618 -8.965 13.671 1.00 98.44 86 LEU A CA 1
ATOM 674 C C . LEU A 1 86 ? -8.125 -9.243 15.093 1.00 98.44 86 LEU A C 1
ATOM 676 O O . LEU A 1 86 ? -8.013 -10.394 15.508 1.00 98.44 86 LEU A O 1
ATOM 680 N N . ARG A 1 87 ? -7.889 -8.176 15.859 1.00 96.56 87 ARG A N 1
ATOM 681 C CA . ARG A 1 87 ? -7.556 -8.226 17.288 1.00 96.56 87 ARG A CA 1
ATOM 682 C C . ARG A 1 87 ? -8.489 -7.330 18.100 1.00 96.56 87 ARG A C 1
ATOM 684 O O . ARG A 1 87 ? -8.973 -6.314 17.596 1.00 96.56 87 ARG A O 1
ATOM 691 N N . GLY A 1 88 ? -8.704 -7.698 19.362 1.00 92.50 88 GLY A N 1
ATOM 692 C CA . GLY A 1 88 ? -9.680 -7.075 20.262 1.00 92.50 88 GLY A CA 1
ATOM 693 C C . GLY A 1 88 ? -10.960 -7.916 20.420 1.00 92.50 88 GLY A C 1
ATOM 694 O O . GLY A 1 88 ? -10.965 -9.087 20.029 1.00 92.50 88 GLY A O 1
ATOM 695 N N . PRO A 1 89 ? -12.037 -7.345 20.985 1.00 91.12 89 PRO A N 1
ATOM 696 C CA . PRO A 1 89 ? -12.181 -5.948 21.374 1.00 91.12 89 PRO A CA 1
ATOM 697 C C . PRO A 1 89 ? -11.527 -5.654 22.732 1.00 91.12 89 PRO A C 1
ATOM 699 O O . PRO A 1 89 ? -11.399 -6.540 23.575 1.00 91.12 89 PRO A O 1
ATOM 702 N N . GLU A 1 90 ? -11.116 -4.405 22.931 1.00 88.56 90 GLU A N 1
ATOM 703 C CA . GLU A 1 90 ? -10.702 -3.843 24.222 1.00 88.56 90 GLU A CA 1
ATOM 704 C C . GLU A 1 90 ? -11.317 -2.438 24.353 1.00 88.56 90 GLU A C 1
ATOM 706 O O . GLU A 1 90 ? -10.886 -1.530 23.646 1.00 88.56 90 GLU A O 1
ATOM 711 N N . GLU A 1 91 ? -12.322 -2.240 25.215 1.00 87.25 91 GLU A N 1
ATOM 712 C CA . GLU A 1 91 ? -13.034 -0.949 25.372 1.00 87.25 91 GLU A CA 1
ATOM 713 C C . GLU A 1 91 ? -13.587 -0.397 24.038 1.00 87.25 91 GLU A C 1
ATOM 715 O O . GLU A 1 91 ? -13.258 0.721 23.614 1.00 87.25 91 GLU A O 1
ATOM 720 N N . GLY A 1 92 ? -14.335 -1.228 23.303 1.00 88.50 92 GLY A N 1
ATOM 721 C CA . GLY A 1 92 ? -14.908 -0.879 22.002 1.00 88.50 92 GLY A CA 1
ATOM 722 C C . GLY A 1 92 ? -13.881 -0.737 20.877 1.00 88.50 92 GLY A C 1
ATOM 723 O O . GLY A 1 92 ? -14.253 -0.360 19.766 1.00 88.50 92 GLY A O 1
ATOM 724 N N . LYS A 1 93 ? -12.592 -1.013 21.134 1.00 95.06 93 LYS A N 1
ATOM 725 C CA . LYS A 1 93 ? -11.501 -0.890 20.160 1.00 95.06 93 LYS A CA 1
ATOM 726 C C . LYS A 1 93 ? -11.108 -2.235 19.566 1.00 95.06 93 LYS A C 1
ATOM 728 O O . LYS A 1 93 ? -10.824 -3.187 20.287 1.00 95.06 93 LYS A O 1
ATOM 733 N N . CYS A 1 94 ? -10.926 -2.255 18.253 1.00 97.81 94 CYS A N 1
ATOM 734 C CA . CYS A 1 94 ? -10.328 -3.364 17.523 1.00 97.81 94 CYS A CA 1
ATOM 735 C C . CYS A 1 94 ? -9.245 -2.869 16.557 1.00 97.81 94 CYS A C 1
ATOM 737 O O . CYS A 1 94 ? -9.163 -1.686 16.210 1.00 97.81 94 CYS A O 1
ATOM 739 N N . THR A 1 95 ? -8.389 -3.788 16.119 1.00 98.44 95 THR A N 1
ATOM 740 C CA . THR A 1 95 ? -7.342 -3.513 15.131 1.00 98.44 95 THR A CA 1
ATOM 741 C C . THR A 1 95 ? -7.259 -4.607 14.077 1.00 98.44 95 THR A C 1
ATOM 743 O O . THR A 1 95 ? -7.558 -5.767 14.350 1.00 98.44 95 THR A O 1
ATOM 746 N N . LEU A 1 96 ? -6.823 -4.239 12.873 1.00 98.62 96 LEU A N 1
ATOM 747 C CA . LEU A 1 96 ? -6.463 -5.167 11.805 1.00 98.62 96 LEU A CA 1
ATOM 748 C C . LEU A 1 96 ? -4.952 -5.136 11.595 1.00 98.62 96 LEU A C 1
ATOM 750 O O . LEU A 1 96 ? -4.351 -4.067 11.469 1.00 98.62 96 LEU A O 1
ATOM 754 N N . THR A 1 97 ? -4.337 -6.313 11.557 1.00 98.56 97 THR A N 1
ATOM 755 C CA . THR A 1 97 ? -2.892 -6.481 11.360 1.00 98.56 97 THR A CA 1
ATOM 756 C C . THR A 1 97 ? -2.627 -7.332 10.125 1.00 98.56 97 THR A C 1
ATOM 758 O O . THR A 1 97 ? -3.303 -8.332 9.907 1.00 98.56 97 THR A O 1
ATOM 761 N N . ALA A 1 98 ? -1.641 -6.953 9.314 1.00 98.56 98 ALA A N 1
ATOM 762 C CA . ALA A 1 98 ? -1.243 -7.717 8.138 1.00 98.56 98 ALA A CA 1
ATOM 763 C C . ALA A 1 98 ? -0.641 -9.075 8.528 1.00 98.56 98 ALA A C 1
ATOM 765 O O . ALA A 1 98 ? 0.293 -9.142 9.328 1.00 98.56 98 ALA A O 1
ATOM 766 N N . THR A 1 99 ? -1.128 -10.150 7.912 1.00 98.50 99 THR A N 1
ATOM 767 C CA . THR A 1 99 ? -0.632 -11.526 8.110 1.00 98.50 99 THR A CA 1
ATOM 768 C C . THR A 1 99 ? 0.334 -11.978 7.017 1.00 98.50 99 THR A C 1
ATOM 770 O O . THR A 1 99 ? 0.855 -13.089 7.062 1.00 98.50 99 THR A O 1
ATOM 773 N N . ARG A 1 100 ? 0.597 -11.119 6.028 1.00 97.44 100 ARG A N 1
ATOM 774 C CA . ARG A 1 100 ? 1.556 -11.344 4.940 1.00 97.44 100 ARG A CA 1
ATOM 775 C C . ARG A 1 100 ? 2.108 -10.012 4.420 1.00 97.44 100 ARG A C 1
ATOM 777 O O . ARG A 1 100 ? 1.443 -8.989 4.588 1.00 97.44 100 ARG A O 1
ATOM 784 N N . PRO A 1 101 ? 3.300 -9.995 3.798 1.00 97.56 101 PRO A N 1
ATOM 785 C CA . PRO A 1 101 ? 3.739 -8.842 3.023 1.00 97.56 101 PRO A CA 1
ATOM 786 C C . PRO A 1 101 ? 2.871 -8.671 1.768 1.00 97.56 101 PRO A C 1
ATOM 788 O O . PRO A 1 101 ? 2.417 -9.655 1.180 1.00 97.56 101 PRO A O 1
ATOM 791 N N . GLY A 1 102 ? 2.641 -7.425 1.362 1.00 97.75 102 GLY A N 1
ATOM 792 C CA . GLY A 1 102 ? 1.791 -7.127 0.213 1.00 97.75 102 GLY A CA 1
ATOM 793 C C . GLY A 1 102 ? 1.381 -5.664 0.117 1.00 97.75 102 GLY A C 1
ATOM 794 O O . GLY A 1 102 ? 1.903 -4.807 0.833 1.00 97.75 102 GLY A O 1
ATOM 795 N N . LEU A 1 103 ? 0.411 -5.383 -0.749 1.00 98.06 103 LEU A N 1
ATOM 796 C CA . LEU A 1 103 ? -0.180 -4.062 -0.922 1.00 98.06 103 LEU A CA 1
ATOM 797 C C . LEU A 1 103 ? -1.489 -3.964 -0.140 1.00 98.06 103 LEU A C 1
ATOM 799 O O . LEU A 1 103 ? -2.422 -4.723 -0.401 1.00 98.06 103 LEU A O 1
ATOM 803 N N . LEU A 1 104 ? -1.583 -3.013 0.791 1.00 98.38 104 LEU A N 1
ATOM 804 C CA . LEU A 1 104 ? -2.852 -2.703 1.446 1.00 98.38 104 LEU A CA 1
ATOM 805 C C . LEU A 1 104 ? -3.840 -2.154 0.410 1.00 98.38 104 LEU A C 1
ATOM 807 O O . LEU A 1 104 ? -3.508 -1.221 -0.322 1.00 98.38 104 LEU A O 1
ATOM 811 N N . HIS A 1 105 ? -5.041 -2.717 0.359 1.00 97.75 105 HIS A N 1
ATOM 812 C CA . HIS A 1 105 ? -6.060 -2.360 -0.615 1.00 97.75 105 HIS A CA 1
ATOM 813 C C . HIS A 1 105 ? -7.454 -2.328 0.007 1.00 97.75 105 HIS A C 1
ATOM 815 O O . HIS A 1 105 ? -7.865 -3.260 0.700 1.00 97.75 105 HIS A O 1
ATOM 821 N N . PHE A 1 106 ? -8.177 -1.248 -0.265 1.00 97.50 106 PHE A N 1
ATOM 822 C CA . PHE A 1 106 ? -9.572 -1.050 0.116 1.00 97.50 106 PHE A CA 1
ATOM 823 C C . PHE A 1 106 ? -10.211 0.036 -0.757 1.00 97.50 106 PHE A C 1
ATOM 825 O O . PHE A 1 106 ? -9.545 0.621 -1.616 1.00 97.50 106 PHE A O 1
ATOM 832 N N . ARG A 1 107 ? -11.501 0.302 -0.549 1.00 96.25 107 ARG A N 1
ATOM 833 C CA . ARG A 1 107 ? -12.219 1.422 -1.167 1.00 96.25 107 ARG A CA 1
ATOM 834 C C . ARG A 1 107 ? -12.184 2.613 -0.221 1.00 96.25 107 ARG A C 1
ATOM 836 O O . ARG A 1 107 ? -12.620 2.486 0.921 1.00 96.25 107 ARG A O 1
ATOM 843 N N . ASP A 1 108 ? -11.644 3.737 -0.681 1.00 95.25 108 ASP A N 1
ATOM 844 C CA . ASP A 1 108 ? -11.508 4.934 0.157 1.00 95.25 108 ASP A CA 1
ATOM 845 C C . ASP A 1 108 ? -12.896 5.434 0.609 1.00 95.25 108 ASP A C 1
ATOM 847 O O . ASP A 1 108 ? -13.080 5.806 1.764 1.00 95.25 108 ASP A O 1
ATOM 851 N N . GLU A 1 109 ? -13.912 5.300 -0.250 1.00 97.12 109 GLU A N 1
ATOM 852 C CA . GLU A 1 109 ? -15.284 5.736 0.031 1.00 97.12 109 GLU A CA 1
ATOM 853 C C . GLU A 1 109 ? -15.951 4.942 1.164 1.00 97.12 109 GLU A C 1
ATOM 855 O O . GLU A 1 109 ? -16.804 5.477 1.867 1.00 97.12 109 GLU A O 1
ATOM 860 N N . ASP A 1 110 ? -15.567 3.676 1.361 1.00 97.62 110 ASP A N 1
ATOM 861 C CA . ASP A 1 110 ? -16.104 2.841 2.440 1.00 97.62 110 ASP A CA 1
ATOM 862 C C . ASP A 1 110 ? -15.540 3.279 3.804 1.00 97.62 110 ASP A C 1
ATOM 864 O O . ASP A 1 110 ? -16.260 3.274 4.804 1.00 97.62 110 ASP A O 1
ATOM 868 N N . VAL A 1 111 ? -14.275 3.720 3.844 1.00 97.75 111 VAL A N 1
ATOM 869 C CA . VAL A 1 111 ? -13.666 4.327 5.041 1.00 97.75 111 VAL A CA 1
ATOM 870 C C . VAL A 1 111 ? -14.388 5.627 5.384 1.00 97.75 111 VAL A C 1
ATOM 872 O O . VAL A 1 111 ? -14.779 5.828 6.536 1.00 97.75 111 VAL A O 1
ATOM 875 N N . ASP A 1 112 ? -14.607 6.488 4.389 1.00 97.50 112 ASP A N 1
ATOM 876 C CA . ASP A 1 112 ? -15.319 7.754 4.570 1.00 97.50 112 ASP A CA 1
ATOM 877 C C . ASP A 1 112 ? -16.762 7.517 5.034 1.00 97.50 112 ASP A C 1
ATOM 879 O O . ASP A 1 112 ? -17.221 8.157 5.977 1.00 97.50 112 ASP A O 1
ATOM 883 N N . PHE A 1 113 ? -17.466 6.554 4.430 1.00 98.00 113 PHE A N 1
ATOM 884 C CA . PHE A 1 113 ? -18.842 6.201 4.777 1.00 98.00 113 PHE A CA 1
ATOM 885 C C . PHE A 1 113 ? -18.993 5.733 6.227 1.00 98.00 113 PHE A C 1
ATOM 887 O O . PHE A 1 113 ? -19.940 6.145 6.901 1.00 98.00 113 PHE A O 1
ATOM 894 N N . ILE A 1 114 ? -18.077 4.903 6.739 1.00 97.81 114 ILE A N 1
ATOM 895 C CA . ILE A 1 114 ? -18.118 4.477 8.148 1.00 97.81 114 ILE A CA 1
ATOM 896 C C . ILE A 1 114 ? -18.020 5.707 9.059 1.00 97.81 114 ILE A C 1
ATOM 898 O O . ILE A 1 114 ? -18.878 5.883 9.923 1.00 97.81 114 ILE A O 1
ATOM 902 N N . ASN A 1 115 ? -17.052 6.589 8.793 1.00 98.06 115 ASN A N 1
ATOM 903 C CA . ASN A 1 115 ? -16.779 7.791 9.590 1.00 98.06 115 ASN A CA 1
ATOM 904 C C . ASN A 1 115 ? -17.807 8.928 9.423 1.00 98.06 115 ASN A C 1
ATOM 906 O O . ASN A 1 115 ? -17.689 9.950 10.097 1.00 98.06 115 ASN A O 1
ATOM 910 N N . GLN A 1 116 ? -18.812 8.793 8.548 1.00 97.62 116 GLN A N 1
ATOM 911 C CA . GLN A 1 116 ? -19.944 9.732 8.518 1.00 97.62 116 GLN A CA 1
ATOM 912 C C . GLN A 1 116 ? -20.785 9.666 9.799 1.00 97.62 116 GLN A C 1
ATOM 914 O O . GLN A 1 116 ? -21.471 10.632 10.126 1.00 97.62 116 GLN A O 1
ATOM 919 N N . ASP A 1 117 ? -20.737 8.539 10.513 1.00 97.12 117 ASP A N 1
ATOM 920 C CA . ASP A 1 117 ? -21.341 8.399 11.832 1.00 97.12 117 ASP A CA 1
ATOM 921 C C . ASP A 1 117 ? -20.325 8.822 12.908 1.00 97.12 117 ASP A C 1
ATOM 923 O O . ASP A 1 117 ? -19.283 8.177 13.041 1.00 97.12 117 ASP A O 1
ATOM 927 N N . PRO A 1 118 ? -20.594 9.895 13.674 1.00 95.88 118 PRO A N 1
ATOM 928 C CA . PRO A 1 118 ? -19.647 10.437 14.645 1.00 95.88 118 PRO A CA 1
ATOM 929 C C . PRO A 1 118 ? -19.387 9.509 15.840 1.00 95.88 118 PRO A C 1
ATOM 931 O O . PRO A 1 118 ? -18.390 9.700 16.539 1.00 95.88 118 PRO A O 1
ATOM 934 N N . ASP A 1 119 ? -20.243 8.510 16.077 1.00 96.94 119 ASP A N 1
ATOM 935 C CA . ASP A 1 119 ? -20.025 7.506 17.122 1.00 96.94 119 ASP A CA 1
ATOM 936 C C . ASP A 1 119 ? -18.962 6.473 16.714 1.00 96.94 119 ASP A C 1
ATOM 938 O O . ASP A 1 119 ? -18.481 5.704 17.550 1.00 96.94 119 ASP A O 1
ATOM 942 N N . TRP A 1 120 ? -18.575 6.450 15.437 1.00 97.19 120 TRP A N 1
ATOM 943 C CA . TRP A 1 120 ? -17.662 5.478 14.859 1.00 97.19 120 TRP A CA 1
ATOM 944 C C . TRP A 1 120 ? -16.348 6.145 14.473 1.00 97.19 120 TRP A C 1
ATOM 946 O O . TRP A 1 120 ? -16.300 7.077 13.677 1.00 97.19 120 TRP A O 1
ATOM 956 N N . ILE A 1 121 ? -15.245 5.621 15.001 1.00 97.56 121 ILE A N 1
ATOM 957 C CA . ILE A 1 121 ? -13.898 6.057 14.639 1.00 97.56 121 ILE A CA 1
ATOM 958 C C . ILE A 1 121 ? -13.254 4.912 13.870 1.00 97.56 121 ILE A C 1
ATOM 960 O O . ILE A 1 121 ? -12.853 3.927 14.484 1.00 97.56 121 ILE A O 1
ATOM 964 N N . PHE A 1 122 ? -13.137 5.020 12.546 1.00 97.94 122 PHE A N 1
ATOM 965 C CA . PHE A 1 122 ? -12.514 4.004 11.693 1.00 97.94 122 PHE A CA 1
ATOM 966 C C . PHE A 1 122 ? -11.315 4.580 10.943 1.00 97.94 122 PHE A C 1
ATOM 968 O O . PHE A 1 122 ? -11.448 5.437 10.077 1.00 97.94 122 PHE A O 1
ATOM 975 N N . THR A 1 123 ? -10.112 4.112 11.270 1.00 97.62 123 THR A N 1
ATOM 976 C CA . THR A 1 123 ? -8.870 4.668 10.716 1.00 97.62 123 THR A CA 1
ATOM 977 C C . THR A 1 123 ? -8.016 3.587 10.082 1.00 97.62 123 THR A C 1
ATOM 979 O O . THR A 1 123 ? -7.897 2.480 10.609 1.00 97.62 123 THR A O 1
ATOM 982 N N . THR A 1 124 ? -7.380 3.912 8.960 1.00 97.75 124 THR A N 1
ATOM 983 C CA . THR A 1 124 ? -6.504 2.996 8.227 1.00 97.75 124 THR A CA 1
ATOM 984 C C . THR A 1 124 ? -5.150 3.646 7.962 1.00 97.75 124 THR A C 1
ATOM 986 O O . THR A 1 124 ? -5.004 4.871 7.962 1.00 97.75 124 THR A O 1
ATOM 989 N N . ARG A 1 125 ? -4.133 2.831 7.673 1.00 96.44 125 ARG A N 1
ATOM 990 C CA . ARG A 1 125 ? -2.988 3.316 6.896 1.00 96.44 125 ARG A CA 1
ATOM 991 C C . ARG A 1 125 ? -3.471 3.708 5.501 1.00 96.44 125 ARG A C 1
ATOM 993 O O . ARG A 1 125 ? -4.538 3.287 5.053 1.00 96.44 125 ARG A O 1
ATOM 1000 N N . ALA A 1 126 ? -2.668 4.509 4.816 1.00 95.44 126 ALA A N 1
ATOM 1001 C CA . ALA A 1 126 ? -3.011 4.965 3.485 1.00 95.44 126 ALA A CA 1
ATOM 1002 C C . ALA A 1 126 ? -3.186 3.780 2.518 1.00 95.44 126 ALA A C 1
ATOM 1004 O O . ALA A 1 126 ? -2.442 2.795 2.566 1.00 95.44 126 ALA A O 1
ATOM 1005 N N . ASN A 1 127 ? -4.186 3.889 1.649 1.00 96.12 127 ASN A N 1
ATOM 1006 C CA . ASN A 1 127 ? -4.491 2.883 0.643 1.00 96.12 127 ASN A CA 1
ATOM 1007 C C . ASN A 1 127 ? -3.308 2.688 -0.316 1.00 96.12 127 ASN A C 1
ATOM 1009 O O . ASN A 1 127 ? -2.449 3.565 -0.454 1.00 96.12 127 ASN A O 1
ATOM 1013 N N . ARG A 1 128 ? -3.261 1.534 -0.986 1.00 95.75 128 ARG A N 1
ATOM 1014 C CA . ARG A 1 128 ? -2.253 1.184 -1.999 1.00 95.75 128 ARG A CA 1
ATOM 1015 C C . ARG A 1 128 ? -0.814 1.400 -1.510 1.00 95.75 128 ARG A C 1
ATOM 1017 O O . ARG A 1 128 ? 0.045 1.858 -2.256 1.00 95.75 128 ARG A O 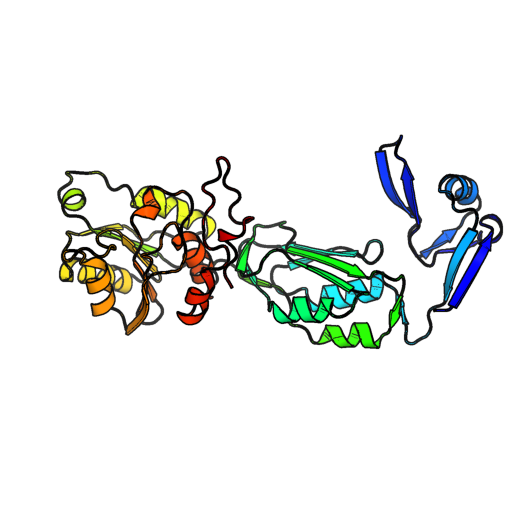1
ATOM 1024 N N . THR A 1 129 ? -0.560 1.079 -0.244 1.00 95.62 129 THR A N 1
ATOM 1025 C CA . THR A 1 129 ? 0.754 1.212 0.395 1.00 95.62 129 THR A CA 1
ATOM 1026 C C . THR A 1 129 ? 1.293 -0.167 0.751 1.00 95.62 129 THR A C 1
ATOM 1028 O O . THR A 1 129 ? 0.552 -1.013 1.255 1.00 95.62 129 THR A O 1
ATOM 1031 N N . ALA A 1 130 ? 2.582 -0.404 0.503 1.00 96.69 130 ALA A N 1
ATOM 1032 C CA . ALA A 1 130 ? 3.235 -1.651 0.879 1.00 96.69 130 ALA A CA 1
ATOM 1033 C C . ALA A 1 130 ? 3.224 -1.859 2.407 1.00 96.69 130 ALA A C 1
ATOM 1035 O O . ALA A 1 130 ? 3.512 -0.946 3.189 1.00 96.69 130 ALA A O 1
ATOM 1036 N N . VAL A 1 131 ? 2.915 -3.081 2.834 1.00 97.25 131 VAL A N 1
ATOM 1037 C CA . VAL A 1 131 ? 2.908 -3.516 4.234 1.00 97.25 131 VAL A CA 1
ATOM 1038 C C . VAL A 1 131 ? 3.704 -4.809 4.399 1.00 97.25 131 VAL A C 1
ATOM 1040 O O . VAL A 1 131 ? 3.828 -5.601 3.466 1.00 97.25 131 VAL A O 1
ATOM 1043 N N . SER A 1 132 ? 4.234 -5.020 5.602 1.00 96.50 132 SER A N 1
ATOM 1044 C CA . SER A 1 132 ? 4.945 -6.240 6.004 1.00 96.50 132 SER A CA 1
ATOM 1045 C C . SER A 1 132 ? 4.108 -7.054 6.992 1.00 96.50 132 SER A C 1
ATOM 1047 O O . SER A 1 132 ? 3.190 -6.515 7.615 1.00 96.50 132 SER A O 1
ATOM 1049 N N . LEU A 1 133 ? 4.463 -8.325 7.200 1.00 97.12 133 LEU A N 1
ATOM 1050 C CA . LEU A 1 133 ? 3.896 -9.149 8.275 1.00 97.12 133 LEU A CA 1
ATOM 1051 C C . LEU A 1 133 ? 3.929 -8.398 9.619 1.00 97.12 133 LEU A C 1
ATOM 1053 O O . LEU A 1 133 ? 4.951 -7.819 9.983 1.00 97.12 133 LEU A O 1
ATOM 1057 N N . GLY A 1 134 ? 2.811 -8.396 10.344 1.00 97.69 134 GLY A N 1
ATOM 1058 C CA . GLY A 1 134 ? 2.677 -7.725 11.638 1.00 97.69 134 GLY A CA 1
ATOM 1059 C C . GLY A 1 134 ? 2.401 -6.220 11.557 1.00 97.69 134 GLY A C 1
ATOM 1060 O O . GLY A 1 134 ? 2.246 -5.575 12.592 1.00 97.69 134 GLY A O 1
ATOM 1061 N N . THR A 1 135 ? 2.310 -5.634 10.359 1.00 97.69 135 THR A N 1
ATOM 1062 C CA . THR A 1 135 ? 1.978 -4.209 10.209 1.00 97.69 135 THR A CA 1
ATOM 1063 C C . THR A 1 135 ? 0.535 -3.952 10.637 1.00 97.69 135 THR A C 1
ATOM 1065 O O . THR A 1 135 ? -0.384 -4.522 10.057 1.00 97.69 135 THR A O 1
ATOM 1068 N N . LEU A 1 136 ? 0.319 -3.047 11.594 1.00 97.94 136 LEU A N 1
ATOM 1069 C CA . LEU A 1 136 ? -1.009 -2.522 11.929 1.00 97.94 136 LEU A CA 1
ATOM 1070 C C . LEU A 1 136 ? -1.577 -1.755 10.723 1.00 97.94 136 LEU A C 1
ATOM 1072 O O . LEU A 1 136 ? -1.009 -0.736 10.333 1.00 97.94 136 LEU A O 1
ATOM 1076 N N . THR A 1 137 ? -2.662 -2.232 10.114 1.00 98.12 137 THR A N 1
ATOM 1077 C CA . THR A 1 137 ? -3.237 -1.649 8.887 1.00 98.12 137 THR A CA 1
ATOM 1078 C C . THR A 1 137 ? -4.461 -0.789 9.154 1.00 98.12 137 THR A C 1
ATOM 1080 O O . THR A 1 137 ? -4.644 0.209 8.460 1.00 98.12 137 THR A O 1
ATOM 1083 N N . ALA A 1 138 ? -5.263 -1.136 10.158 1.00 98.25 138 ALA A N 1
ATOM 1084 C CA . ALA A 1 138 ? -6.419 -0.356 10.574 1.00 98.25 138 ALA A CA 1
ATOM 1085 C C . ALA A 1 138 ? -6.655 -0.467 12.081 1.00 98.25 138 ALA A C 1
ATOM 1087 O O . ALA A 1 138 ? -6.294 -1.458 12.719 1.00 98.25 138 ALA A O 1
ATOM 1088 N N . ALA A 1 139 ? -7.273 0.560 12.644 1.00 97.94 139 ALA A N 1
ATOM 1089 C CA . ALA A 1 139 ? -7.714 0.604 14.025 1.00 97.94 139 ALA A CA 1
ATOM 1090 C C . ALA A 1 139 ? -9.045 1.337 14.086 1.00 97.94 139 ALA A C 1
ATOM 1092 O O . ALA A 1 139 ? -9.239 2.345 13.400 1.00 97.94 139 ALA A O 1
ATOM 1093 N N . PHE A 1 140 ? -9.948 0.840 14.916 1.00 95.94 140 PHE A N 1
ATOM 1094 C CA . PHE A 1 140 ? -11.256 1.443 15.042 1.00 95.94 140 PHE A CA 1
ATOM 1095 C C . PHE A 1 140 ? -11.836 1.278 16.430 1.00 95.94 140 PHE A C 1
ATOM 1097 O O . PHE A 1 140 ? -11.442 0.375 17.169 1.00 95.94 140 PHE A O 1
ATOM 1104 N N . ARG A 1 141 ? -12.718 2.207 16.787 1.00 96.25 141 ARG A N 1
ATOM 1105 C CA . ARG A 1 141 ? -13.331 2.313 18.104 1.00 96.25 141 ARG A CA 1
ATOM 1106 C C . ARG A 1 141 ? -14.764 2.815 17.981 1.00 96.25 141 ARG A C 1
ATOM 1108 O O . ARG A 1 141 ? -15.013 3.752 17.227 1.00 96.25 141 ARG A O 1
ATOM 1115 N N . ILE A 1 142 ? -15.660 2.228 18.765 1.00 96.38 142 ILE A N 1
ATOM 1116 C CA . ILE A 1 142 ? -16.991 2.783 19.012 1.00 96.38 142 ILE A CA 1
ATOM 1117 C C . ILE A 1 142 ? -16.886 3.757 20.194 1.00 96.38 142 ILE A C 1
ATOM 1119 O O . ILE A 1 142 ? -16.284 3.438 21.219 1.00 96.38 142 ILE A O 1
ATOM 1123 N N . GLY A 1 143 ? -17.355 4.988 20.004 1.00 93.06 143 GLY A N 1
ATOM 1124 C CA . GLY A 1 143 ? -17.269 6.077 20.976 1.00 93.06 143 GLY A CA 1
ATOM 1125 C C . GLY A 1 143 ? -18.173 5.881 22.198 1.00 93.06 143 GLY A C 1
ATOM 1126 O O . GLY A 1 143 ? -17.665 5.913 23.324 1.00 93.06 143 GLY A O 1
ATOM 1127 N N . PRO A 1 144 ? -19.497 5.719 22.016 1.00 93.31 144 PRO A N 1
ATOM 1128 C CA . PRO A 1 144 ? -20.417 5.430 23.110 1.00 93.31 144 PRO A CA 1
ATOM 1129 C C . PRO A 1 144 ? -20.375 3.949 23.511 1.00 93.31 144 PRO A C 1
ATOM 1131 O O . PRO A 1 144 ? -20.110 3.082 22.689 1.00 93.31 144 PRO A O 1
ATOM 1134 N N . LEU A 1 145 ? -20.757 3.654 24.760 1.00 91.38 145 LEU A N 1
ATOM 1135 C CA . LEU A 1 145 ? -20.797 2.283 25.303 1.00 91.38 145 LEU A CA 1
ATOM 1136 C C . LEU A 1 145 ? -21.829 1.371 24.605 1.00 91.38 145 LEU A C 1
ATOM 1138 O O . LEU A 1 145 ? -21.796 0.148 24.762 1.00 91.38 145 LEU A O 1
ATOM 1142 N N . ALA A 1 146 ? -22.759 1.964 23.857 1.00 93.81 146 ALA A N 1
ATOM 1143 C CA . ALA A 1 146 ? -23.733 1.272 23.031 1.00 93.81 146 ALA A CA 1
ATOM 1144 C C . ALA A 1 146 ? -24.113 2.127 21.817 1.00 93.81 146 ALA A C 1
ATOM 1146 O O . ALA A 1 146 ? -24.151 3.354 21.914 1.00 93.81 146 ALA A O 1
ATOM 1147 N N . VAL A 1 147 ? -24.431 1.464 20.708 1.00 95.62 147 VAL A N 1
ATOM 1148 C CA . VAL A 1 147 ? -24.944 2.056 19.462 1.00 95.62 147 VAL A CA 1
ATOM 1149 C C . VAL A 1 147 ? -26.241 1.364 19.056 1.00 95.62 147 VAL A C 1
ATOM 1151 O O . VAL A 1 147 ? -26.534 0.266 19.525 1.00 95.62 147 VAL A O 1
ATOM 1154 N N . GLN A 1 148 ? -27.021 1.979 18.173 1.00 96.56 148 GLN A N 1
ATOM 1155 C CA . GLN A 1 148 ? -28.216 1.349 17.615 1.00 96.56 148 GLN A CA 1
ATOM 1156 C C . GLN A 1 148 ? -27.843 0.218 16.648 1.00 96.56 148 GLN A C 1
ATOM 1158 O O . GLN A 1 148 ? -26.856 0.304 15.912 1.00 96.56 148 GLN A O 1
ATOM 1163 N N . ARG A 1 149 ? -28.675 -0.824 16.594 1.00 96.00 149 ARG A N 1
ATOM 1164 C CA . ARG A 1 149 ? -28.559 -1.945 15.651 1.00 96.00 149 ARG A CA 1
ATOM 1165 C C . ARG A 1 149 ? -28.479 -1.445 14.211 1.00 96.00 149 ARG A C 1
ATOM 1167 O O . ARG A 1 149 ? -27.616 -1.892 13.467 1.00 96.00 149 ARG A O 1
ATOM 1174 N N . GLU A 1 150 ? -29.288 -0.447 13.863 1.00 96.38 150 GLU A N 1
ATOM 1175 C CA . GLU A 1 150 ? -29.284 0.179 12.537 1.00 96.38 150 GLU A CA 1
ATOM 1176 C C . GLU A 1 150 ? -27.916 0.781 12.165 1.00 96.38 150 GLU A C 1
ATOM 1178 O O . GLU A 1 150 ? -27.481 0.648 11.022 1.00 96.38 150 GLU A O 1
ATOM 1183 N N . GLN A 1 151 ? -27.187 1.382 13.120 1.00 96.31 151 GLN A N 1
ATOM 1184 C CA . GLN A 1 151 ? -25.833 1.906 12.873 1.00 96.31 151 GLN A CA 1
ATOM 1185 C C . GLN A 1 151 ? -24.856 0.777 12.521 1.00 96.31 151 GLN A C 1
ATOM 1187 O O . GLN A 1 151 ? -24.000 0.945 11.651 1.00 96.31 151 GLN A O 1
ATOM 1192 N N . VAL A 1 152 ? -25.000 -0.381 13.174 1.00 96.69 152 VAL A N 1
ATOM 1193 C CA . VAL A 1 152 ? -24.204 -1.576 12.872 1.00 96.69 152 VAL A CA 1
ATOM 1194 C C . VAL A 1 152 ? -24.586 -2.131 11.504 1.00 96.69 152 VAL A C 1
ATOM 1196 O O . VAL A 1 152 ? -23.714 -2.320 10.661 1.00 96.69 152 VAL A O 1
ATOM 1199 N N . ASP A 1 153 ? -25.875 -2.332 11.240 1.00 96.31 153 ASP A N 1
ATOM 1200 C CA . ASP A 1 153 ? -26.361 -2.888 9.975 1.00 96.31 153 ASP A CA 1
ATOM 1201 C C . ASP A 1 153 ? -25.949 -2.022 8.776 1.00 96.31 153 ASP A C 1
ATOM 1203 O O . ASP A 1 153 ? -25.536 -2.547 7.738 1.00 96.31 153 ASP A O 1
ATOM 1207 N N . ARG A 1 154 ? -25.949 -0.692 8.948 1.00 95.75 154 ARG A N 1
ATOM 1208 C CA . ARG A 1 154 ? -25.474 0.282 7.956 1.00 95.75 154 ARG A CA 1
ATOM 1209 C C . ARG A 1 154 ? -24.063 -0.034 7.461 1.00 95.75 154 ARG A C 1
ATOM 1211 O O . ARG A 1 154 ? -23.810 0.012 6.257 1.00 95.75 154 ARG A O 1
ATOM 1218 N N . VAL A 1 155 ? -23.134 -0.357 8.362 1.00 95.44 155 VAL A N 1
ATOM 1219 C CA . VAL A 1 155 ? -21.732 -0.615 7.994 1.00 95.44 155 VAL A CA 1
ATOM 1220 C C . VAL A 1 155 ? -21.487 -2.051 7.532 1.00 95.44 155 VAL A C 1
ATOM 1222 O O . VAL A 1 155 ? -20.435 -2.333 6.964 1.00 95.44 155 VAL A O 1
ATOM 1225 N N . LEU A 1 156 ? -22.444 -2.971 7.696 1.00 93.19 156 LEU A N 1
ATOM 1226 C CA . LEU A 1 156 ? -22.306 -4.345 7.202 1.00 93.19 156 LEU A CA 1
ATOM 1227 C C . LEU A 1 156 ? -22.339 -4.442 5.663 1.00 93.19 156 LEU A C 1
ATOM 1229 O O . LEU A 1 156 ? -22.044 -5.500 5.108 1.00 93.19 156 LEU A O 1
ATOM 1233 N N . GLY A 1 157 ? -22.626 -3.350 4.948 1.00 91.94 157 GLY A N 1
ATOM 1234 C CA . GLY A 1 157 ? -22.555 -3.281 3.484 1.00 91.94 157 GLY A CA 1
ATOM 1235 C C . GLY A 1 157 ? -21.161 -3.005 2.892 1.00 91.94 157 GLY A C 1
ATOM 1236 O O . GLY A 1 157 ? -20.938 -3.309 1.721 1.00 91.94 157 GLY A O 1
ATOM 1237 N N . VAL A 1 158 ? -20.213 -2.470 3.668 1.00 96.38 158 VAL A N 1
ATOM 1238 C CA . VAL A 1 158 ? -18.926 -1.918 3.169 1.00 96.38 158 VAL A CA 1
ATOM 1239 C C . VAL A 1 158 ? -17.951 -2.981 2.669 1.00 96.38 158 VAL A C 1
ATOM 1241 O O . VAL A 1 158 ? -17.902 -4.061 3.231 1.00 96.38 158 VAL A O 1
ATOM 1244 N N . ALA A 1 159 ? -17.116 -2.742 1.660 1.00 96.94 159 ALA A N 1
ATOM 1245 C CA . ALA A 1 159 ? -16.159 -3.759 1.209 1.00 96.94 159 ALA A CA 1
ATOM 1246 C C . ALA A 1 159 ? -15.080 -4.074 2.272 1.00 96.94 159 ALA A C 1
ATOM 1248 O O . ALA A 1 159 ? -14.699 -3.201 3.054 1.00 96.94 159 ALA A O 1
ATOM 1249 N N . PRO A 1 160 ? -14.562 -5.318 2.320 1.00 97.56 160 PRO A N 1
ATOM 1250 C CA . PRO A 1 160 ? -13.470 -5.641 3.227 1.00 97.56 160 PRO A CA 1
ATOM 1251 C C . PRO A 1 160 ? -12.151 -4.989 2.786 1.00 97.56 160 PRO A C 1
ATOM 1253 O O . PRO A 1 160 ? -11.887 -4.816 1.594 1.00 97.56 160 PRO A O 1
ATOM 1256 N N . LEU A 1 161 ? -11.289 -4.684 3.757 1.00 98.38 161 LEU A N 1
ATOM 1257 C CA . LEU A 1 161 ? -9.884 -4.356 3.514 1.00 98.38 161 LEU A CA 1
ATOM 1258 C C . LEU A 1 161 ? -9.127 -5.641 3.176 1.00 98.38 161 LEU A C 1
ATOM 1260 O O . LEU A 1 161 ? -9.455 -6.712 3.674 1.00 98.38 161 LEU A O 1
ATOM 1264 N N . SER A 1 162 ? -8.063 -5.544 2.390 1.00 98.38 162 SER A N 1
ATOM 1265 C CA . SER A 1 162 ? -7.224 -6.695 2.053 1.00 98.38 162 SER A CA 1
ATOM 1266 C C . SER A 1 162 ? -5.753 -6.318 1.949 1.00 98.38 162 SER A C 1
ATOM 1268 O O . SER A 1 162 ? -5.397 -5.157 1.743 1.00 98.38 162 SER A O 1
ATOM 1270 N N . VAL A 1 163 ? -4.883 -7.315 2.086 1.00 98.75 163 VAL A N 1
ATOM 1271 C CA . VAL A 1 163 ? -3.476 -7.220 1.695 1.00 98.75 163 VAL A CA 1
ATOM 1272 C C . VAL A 1 163 ? -3.277 -8.103 0.473 1.00 98.75 163 VAL A C 1
ATOM 1274 O O . VAL A 1 163 ? -3.267 -9.335 0.585 1.00 98.75 163 VAL A O 1
ATOM 1277 N N . LEU A 1 164 ? -3.127 -7.471 -0.689 1.00 98.38 164 LEU A N 1
ATOM 1278 C CA . LEU A 1 164 ? -2.846 -8.151 -1.950 1.00 98.38 164 LEU A CA 1
ATOM 1279 C C . LEU A 1 164 ? -1.414 -8.697 -1.902 1.00 98.38 164 LEU A C 1
ATOM 1281 O O . LEU A 1 164 ? -0.489 -7.913 -1.674 1.00 98.38 164 LEU A O 1
ATOM 1285 N N . PRO A 1 165 ? -1.201 -10.012 -2.068 1.00 97.75 165 PRO A N 1
ATOM 1286 C CA . PRO A 1 165 ? 0.133 -10.587 -1.990 1.00 97.75 165 PRO A CA 1
ATOM 1287 C C . PRO A 1 165 ? 0.989 -10.120 -3.171 1.00 97.75 165 PRO A C 1
ATOM 1289 O O . PRO A 1 165 ? 0.478 -9.811 -4.249 1.00 97.75 165 PRO A O 1
ATOM 1292 N N . TRP A 1 166 ? 2.307 -10.110 -2.983 1.00 97.44 166 TRP A N 1
ATOM 1293 C CA . TRP A 1 166 ? 3.227 -9.928 -4.100 1.00 97.44 166 TRP A CA 1
ATOM 1294 C C . TRP A 1 166 ? 3.207 -11.153 -5.012 1.00 97.44 166 TRP A C 1
ATOM 1296 O O . TRP A 1 166 ? 3.351 -12.285 -4.553 1.00 97.44 166 TRP A O 1
ATOM 1306 N N . ASN A 1 167 ? 3.071 -10.915 -6.311 1.00 95.81 167 ASN A N 1
ATOM 1307 C CA . ASN A 1 167 ? 3.200 -11.920 -7.355 1.00 95.81 167 ASN A CA 1
ATOM 1308 C C . ASN A 1 167 ? 4.607 -11.787 -7.941 1.00 95.81 167 ASN A C 1
ATOM 1310 O O . ASN A 1 167 ? 4.836 -10.800 -8.629 1.00 95.81 167 ASN A O 1
ATOM 1314 N N . PRO A 1 168 ? 5.561 -12.700 -7.695 1.00 94.25 168 PRO A N 1
ATOM 1315 C CA . PRO A 1 168 ? 6.960 -12.548 -8.108 1.00 94.25 168 PRO A CA 1
ATOM 1316 C C . PRO A 1 168 ? 7.132 -12.755 -9.622 1.00 94.25 168 PRO A C 1
ATOM 1318 O O . PRO A 1 168 ? 7.714 -13.735 -10.084 1.00 94.25 168 PRO A O 1
ATOM 1321 N N . PHE A 1 169 ? 6.586 -11.834 -10.413 1.00 94.88 169 PHE A N 1
ATOM 1322 C CA . PHE A 1 169 ? 6.625 -11.888 -11.865 1.00 94.88 169 PHE A CA 1
ATOM 1323 C C . PHE A 1 169 ? 8.078 -11.898 -12.368 1.00 94.88 169 PHE A C 1
ATOM 1325 O O . PHE A 1 169 ? 8.874 -11.079 -11.899 1.00 94.88 169 PHE A O 1
ATOM 1332 N N . PRO A 1 170 ? 8.428 -12.784 -13.323 1.00 96.25 170 PRO A N 1
ATOM 1333 C CA . PRO A 1 170 ? 9.752 -12.797 -13.930 1.00 96.25 170 PRO A CA 1
ATOM 1334 C C . PRO A 1 170 ? 10.068 -11.455 -14.589 1.00 96.25 170 PRO A C 1
ATOM 1336 O O . PRO A 1 170 ? 9.318 -10.992 -15.457 1.00 96.25 170 PRO A O 1
ATOM 1339 N N . THR A 1 171 ? 11.175 -10.842 -14.176 1.00 98.19 171 THR A N 1
ATOM 1340 C CA . THR A 1 171 ? 11.567 -9.505 -14.627 1.00 98.19 171 THR A CA 1
ATOM 1341 C C . THR A 1 171 ? 12.876 -9.554 -15.387 1.00 98.19 171 THR A C 1
ATOM 1343 O O . THR A 1 171 ? 13.808 -10.236 -14.977 1.00 98.19 171 THR A O 1
ATOM 1346 N N . ALA A 1 172 ? 12.975 -8.799 -16.472 1.00 98.19 172 ALA A N 1
ATOM 1347 C CA . ALA A 1 172 ? 14.215 -8.595 -17.208 1.00 98.19 172 ALA A CA 1
ATOM 1348 C C . ALA A 1 172 ? 14.613 -7.116 -17.223 1.00 98.19 172 ALA A C 1
ATOM 1350 O O . ALA A 1 172 ? 13.768 -6.232 -17.049 1.00 98.19 172 ALA A O 1
ATOM 1351 N N . LEU A 1 173 ? 15.901 -6.858 -17.448 1.00 97.75 173 LEU A N 1
ATOM 1352 C CA . LEU A 1 173 ? 16.455 -5.516 -17.602 1.00 97.75 173 LEU A CA 1
ATOM 1353 C C . LEU A 1 173 ? 17.079 -5.347 -18.991 1.00 97.75 173 LEU A C 1
ATOM 1355 O O . LEU A 1 173 ? 17.873 -6.176 -19.433 1.00 97.75 173 LEU A O 1
ATOM 1359 N N . VAL A 1 174 ? 16.753 -4.241 -19.647 1.00 97.38 174 VAL A N 1
ATOM 1360 C CA . VAL A 1 174 ? 17.426 -3.749 -20.848 1.00 97.38 174 VAL A CA 1
ATOM 1361 C C . VAL A 1 174 ? 17.969 -2.362 -20.529 1.00 97.38 174 VAL A C 1
ATOM 1363 O O . VAL A 1 174 ? 17.191 -1.434 -20.315 1.00 97.38 174 VAL A O 1
ATOM 1366 N N . THR A 1 175 ? 19.290 -2.225 -20.478 1.00 95.19 175 THR A N 1
ATOM 1367 C CA . THR A 1 175 ? 19.949 -0.940 -20.221 1.00 95.19 175 THR A CA 1
ATOM 1368 C C . THR A 1 175 ? 20.520 -0.394 -21.514 1.00 95.19 175 THR A C 1
ATOM 1370 O O . THR A 1 175 ? 21.256 -1.093 -22.215 1.00 95.19 175 THR A O 1
ATOM 1373 N N . THR A 1 176 ? 20.176 0.852 -21.829 1.00 90.31 176 THR A N 1
ATOM 1374 C CA . THR A 1 176 ? 20.614 1.534 -23.045 1.00 90.31 176 THR A CA 1
ATOM 1375 C C . THR A 1 176 ? 21.623 2.630 -22.727 1.00 90.31 176 THR A C 1
ATOM 1377 O O . THR A 1 176 ? 21.538 3.300 -21.697 1.00 90.31 176 THR A O 1
ATOM 1380 N N . GLY A 1 177 ? 22.603 2.782 -23.612 1.00 86.69 177 GLY A N 1
ATOM 1381 C CA . GLY A 1 177 ? 23.653 3.796 -23.522 1.00 86.69 177 GLY A CA 1
ATOM 1382 C C . GLY A 1 177 ? 24.871 3.336 -24.306 1.00 86.69 177 GLY A C 1
ATOM 1383 O O . GLY A 1 177 ? 25.379 2.238 -24.068 1.00 86.69 177 GLY A O 1
ATOM 1384 N N . ARG A 1 178 ? 25.335 4.142 -25.267 1.00 84.31 178 ARG A N 1
ATOM 1385 C CA . ARG A 1 178 ? 26.484 3.773 -26.114 1.00 84.31 178 ARG A CA 1
ATOM 1386 C C . ARG A 1 178 ? 27.742 3.600 -25.264 1.00 84.31 178 ARG A C 1
ATOM 1388 O O . ARG A 1 178 ? 28.457 2.619 -25.412 1.00 84.31 178 ARG A O 1
ATOM 1395 N N . GLU A 1 179 ? 27.944 4.505 -24.318 1.00 83.50 179 GLU A N 1
ATOM 1396 C CA . GLU A 1 179 ? 29.037 4.513 -23.356 1.00 83.50 179 GLU A CA 1
ATOM 1397 C C . GLU A 1 179 ? 29.048 3.284 -22.438 1.00 83.50 179 GLU A C 1
ATOM 1399 O O . GLU A 1 179 ? 30.117 2.799 -22.075 1.00 83.50 179 GLU A O 1
ATOM 1404 N N . ILE A 1 180 ? 27.873 2.750 -22.091 1.00 84.94 180 ILE A N 1
ATOM 1405 C CA . ILE A 1 180 ? 27.756 1.537 -21.273 1.00 84.94 180 ILE A CA 1
ATOM 1406 C C . ILE A 1 180 ? 27.989 0.301 -22.149 1.00 84.94 180 ILE A C 1
ATOM 1408 O O . ILE A 1 180 ? 28.710 -0.615 -21.757 1.00 84.94 180 ILE A O 1
ATOM 1412 N N . TYR A 1 181 ? 27.413 0.287 -23.353 1.00 82.56 181 TYR A N 1
ATOM 1413 C CA . TYR A 1 181 ? 27.549 -0.809 -24.310 1.00 82.56 181 TYR A CA 1
ATOM 1414 C C . TYR A 1 181 ? 29.000 -1.015 -24.775 1.00 82.56 181 TYR A C 1
ATOM 1416 O O . TYR A 1 181 ? 29.466 -2.148 -24.856 1.00 82.56 181 TYR A O 1
ATOM 1424 N N . GLU A 1 182 ? 29.734 0.072 -25.024 1.00 86.00 182 GLU A N 1
ATOM 1425 C CA . GLU A 1 182 ? 31.153 0.054 -25.411 1.00 86.00 182 GLU A CA 1
ATOM 1426 C C . GLU A 1 182 ? 32.104 -0.136 -24.213 1.00 86.00 182 GLU A C 1
ATOM 1428 O O . GLU A 1 182 ? 33.318 -0.228 -24.392 1.00 86.00 182 GLU A O 1
ATOM 1433 N N . GLY A 1 183 ? 31.577 -0.209 -22.984 1.00 85.19 183 GLY A N 1
ATOM 1434 C CA . GLY A 1 183 ? 32.366 -0.421 -21.768 1.00 85.19 183 GLY A CA 1
ATOM 1435 C C . GLY A 1 183 ? 33.167 0.800 -21.304 1.00 85.19 183 GLY A C 1
ATOM 1436 O O . GLY A 1 183 ? 34.077 0.657 -20.488 1.00 85.19 183 GLY A O 1
ATOM 1437 N N . LEU A 1 184 ? 32.835 1.997 -21.795 1.00 84.75 184 LEU A N 1
ATOM 1438 C CA . LEU A 1 184 ? 33.452 3.258 -21.370 1.00 84.75 184 LEU A CA 1
ATOM 1439 C C . LEU A 1 184 ? 33.009 3.658 -19.955 1.00 84.75 184 LEU A C 1
ATOM 1441 O O . LEU A 1 184 ? 33.764 4.303 -19.228 1.00 84.75 184 LEU A O 1
ATOM 1445 N N . VAL A 1 185 ? 31.791 3.275 -19.561 1.00 87.50 185 VAL A N 1
ATOM 1446 C CA . VAL A 1 185 ? 31.207 3.544 -18.241 1.00 87.50 185 VAL A CA 1
ATOM 1447 C C . VAL A 1 185 ? 30.560 2.272 -17.684 1.00 87.50 185 VAL A C 1
ATOM 1449 O O . VAL A 1 185 ? 30.013 1.458 -18.423 1.00 87.50 185 VAL A O 1
ATOM 1452 N N . GLN A 1 186 ? 30.612 2.093 -16.361 1.00 88.94 186 GLN A N 1
ATOM 1453 C CA . GLN A 1 186 ? 29.940 0.981 -15.684 1.00 88.94 186 GLN A CA 1
ATOM 1454 C C . GLN A 1 186 ? 28.430 1.213 -15.559 1.00 88.94 186 GLN A C 1
ATOM 1456 O O . GLN A 1 186 ? 27.983 2.318 -15.252 1.00 88.94 186 GLN A O 1
ATOM 1461 N N . ASP A 1 187 ? 27.643 0.146 -15.711 1.00 89.31 187 ASP A N 1
ATOM 1462 C CA . ASP A 1 187 ? 26.197 0.212 -15.506 1.00 89.31 187 ASP A CA 1
ATOM 1463 C C . ASP A 1 187 ? 25.833 0.407 -14.023 1.00 89.31 187 ASP A C 1
ATOM 1465 O O . ASP A 1 187 ? 26.037 -0.467 -13.177 1.00 89.31 187 ASP A O 1
ATOM 1469 N N . ALA A 1 188 ? 25.226 1.554 -13.724 1.00 91.38 188 ALA A N 1
ATOM 1470 C CA . ALA A 1 188 ? 24.732 1.890 -12.397 1.00 91.38 188 ALA A CA 1
ATOM 1471 C C . ALA A 1 188 ? 23.259 1.488 -12.160 1.00 91.38 188 ALA A C 1
ATOM 1473 O O . ALA A 1 188 ? 22.798 1.520 -11.014 1.00 91.38 188 ALA A O 1
ATOM 1474 N N . PHE A 1 189 ? 22.505 1.106 -13.200 1.00 92.88 189 PHE A N 1
ATOM 1475 C CA . PHE A 1 189 ? 21.102 0.701 -13.083 1.00 92.88 189 PHE A CA 1
ATOM 1476 C C . PHE A 1 189 ? 20.950 -0.709 -12.529 1.00 92.88 189 PHE A C 1
ATOM 1478 O O . PHE A 1 189 ? 20.172 -0.887 -11.588 1.00 92.88 189 PHE A O 1
ATOM 1485 N N . LEU A 1 190 ? 21.684 -1.693 -13.062 1.00 93.56 190 LEU A N 1
ATOM 1486 C CA . LEU A 1 190 ? 21.573 -3.093 -12.643 1.00 93.56 190 LEU A CA 1
ATOM 1487 C C . LEU A 1 190 ? 21.576 -3.285 -11.110 1.00 93.56 190 LEU A C 1
ATOM 1489 O O . LEU A 1 190 ? 20.585 -3.812 -10.595 1.00 93.56 190 LEU A O 1
ATOM 1493 N N . PRO A 1 191 ? 22.591 -2.829 -10.344 1.00 93.38 191 PRO A N 1
ATOM 1494 C CA . PRO A 1 191 ? 22.625 -3.062 -8.895 1.00 93.38 191 PRO A CA 1
ATOM 1495 C C . PRO A 1 191 ? 21.485 -2.354 -8.144 1.00 93.38 191 PRO A C 1
ATOM 1497 O O . PRO A 1 191 ? 20.956 -2.868 -7.150 1.00 93.38 191 PRO A O 1
ATOM 1500 N N . LYS A 1 192 ? 21.062 -1.174 -8.617 1.00 93.50 192 LYS A N 1
ATOM 1501 C CA . LYS A 1 192 ? 19.965 -0.408 -8.008 1.00 93.50 192 LYS A CA 1
ATOM 1502 C C . LYS A 1 192 ? 18.622 -1.082 -8.246 1.00 93.50 192 LYS A C 1
ATOM 1504 O O . LYS A 1 192 ? 17.820 -1.191 -7.319 1.00 93.50 192 LYS A O 1
ATOM 1509 N N . LEU A 1 193 ? 18.384 -1.558 -9.465 1.00 93.94 193 LEU A N 1
ATOM 1510 C CA . LEU A 1 193 ? 17.144 -2.235 -9.822 1.00 93.94 193 LEU A CA 1
ATOM 1511 C C . LEU A 1 193 ? 17.048 -3.610 -9.169 1.00 93.94 193 LEU A C 1
ATOM 1513 O O . LEU A 1 193 ? 16.005 -3.906 -8.599 1.00 93.94 193 LEU A O 1
ATOM 1517 N N . GLN A 1 194 ? 18.132 -4.391 -9.124 1.00 93.81 194 GLN A N 1
ATOM 1518 C CA . GLN A 1 194 ? 18.175 -5.643 -8.357 1.00 93.81 194 GLN A CA 1
ATOM 1519 C C . GLN A 1 194 ? 17.725 -5.431 -6.907 1.00 93.81 194 GLN A C 1
ATOM 1521 O O . GLN A 1 194 ? 16.835 -6.130 -6.431 1.00 93.81 194 GLN A O 1
ATOM 1526 N N . THR A 1 195 ? 18.257 -4.403 -6.239 1.00 93.31 195 THR A N 1
ATOM 1527 C CA . THR A 1 195 ? 17.869 -4.056 -4.862 1.00 93.31 195 THR A CA 1
ATOM 1528 C C . THR A 1 195 ? 16.382 -3.697 -4.748 1.00 93.31 195 THR A C 1
ATOM 1530 O O . THR A 1 195 ? 15.721 -4.092 -3.788 1.00 93.31 195 THR A O 1
ATOM 1533 N N . LYS A 1 196 ? 15.827 -2.968 -5.727 1.00 94.12 196 LYS A N 1
ATOM 1534 C CA . LYS A 1 196 ? 14.403 -2.592 -5.749 1.00 94.12 196 LYS A CA 1
ATOM 1535 C C . LYS A 1 196 ? 13.465 -3.782 -5.970 1.00 94.12 196 LYS A C 1
ATOM 1537 O O . LYS A 1 196 ? 12.316 -3.693 -5.559 1.00 94.12 196 LYS A O 1
ATOM 1542 N N . LEU A 1 197 ? 13.932 -4.875 -6.578 1.00 95.12 197 LEU A N 1
ATOM 1543 C CA . LEU A 1 197 ? 13.121 -6.071 -6.837 1.00 95.12 197 LEU A CA 1
ATOM 1544 C C . LEU A 1 197 ? 13.037 -7.037 -5.642 1.00 95.12 197 LEU A C 1
ATOM 1546 O O . LEU A 1 197 ? 12.071 -7.796 -5.544 1.00 95.12 197 LEU A O 1
ATOM 1550 N N . VAL A 1 198 ? 14.000 -6.979 -4.712 1.00 94.06 198 VAL A N 1
ATOM 1551 C CA . VAL A 1 198 ? 14.079 -7.872 -3.538 1.00 94.06 198 VAL A CA 1
ATOM 1552 C C . VAL A 1 198 ? 12.769 -7.963 -2.739 1.00 94.06 198 VAL A C 1
ATOM 1554 O O . VAL A 1 198 ? 12.356 -9.087 -2.449 1.00 94.06 198 VAL A O 1
ATOM 1557 N N . PRO A 1 199 ? 12.071 -6.857 -2.396 1.00 93.50 199 PRO A N 1
ATOM 1558 C CA . PRO A 1 199 ? 10.869 -6.926 -1.558 1.00 93.50 199 PRO A CA 1
ATOM 1559 C C . PRO A 1 199 ? 9.724 -7.757 -2.149 1.00 93.50 199 PRO A C 1
ATOM 1561 O O . PRO A 1 199 ? 8.888 -8.259 -1.401 1.00 93.50 199 PRO A O 1
ATOM 1564 N N . TYR A 1 200 ? 9.688 -7.908 -3.475 1.00 95.38 200 TYR A N 1
ATOM 1565 C CA . TYR A 1 200 ? 8.639 -8.642 -4.183 1.00 95.38 200 TYR A CA 1
ATOM 1566 C C . TYR A 1 200 ? 8.978 -10.124 -4.375 1.00 95.38 200 TYR A C 1
ATOM 1568 O O . TYR A 1 200 ? 8.152 -10.870 -4.893 1.00 95.38 200 TYR A O 1
ATOM 1576 N N . GLY A 1 201 ? 10.198 -10.551 -4.018 1.00 93.25 201 GLY A N 1
ATOM 1577 C CA . GLY A 1 201 ? 10.699 -11.897 -4.315 1.00 93.25 201 GLY A CA 1
ATOM 1578 C C . GLY A 1 201 ? 10.804 -12.188 -5.817 1.00 93.25 201 GLY A C 1
ATOM 1579 O O . GLY A 1 201 ? 10.834 -13.350 -6.215 1.00 93.25 201 GLY A O 1
ATOM 1580 N N . ALA A 1 202 ? 10.815 -11.149 -6.656 1.00 88.19 202 ALA A N 1
ATOM 1581 C CA . ALA A 1 202 ? 10.764 -11.289 -8.103 1.00 88.19 202 ALA A CA 1
ATOM 1582 C C . ALA A 1 202 ? 12.140 -11.676 -8.676 1.00 88.19 202 ALA A C 1
ATOM 1584 O O . ALA A 1 202 ? 13.127 -10.981 -8.409 1.00 88.19 202 ALA A O 1
ATOM 1585 N N . PRO A 1 203 ? 12.236 -12.746 -9.486 1.00 86.81 203 PRO A N 1
ATOM 1586 C CA . PRO A 1 203 ? 13.500 -13.147 -10.083 1.00 86.81 203 PRO A CA 1
ATOM 1587 C C . PRO A 1 203 ? 13.877 -12.200 -11.228 1.00 86.81 203 PRO A C 1
ATOM 1589 O O . PRO A 1 203 ? 13.102 -12.001 -12.168 1.00 86.81 203 PRO A O 1
ATOM 1592 N N . LEU A 1 204 ? 15.096 -11.653 -11.179 1.00 95.50 204 LEU A N 1
ATOM 1593 C CA . LEU A 1 204 ? 15.703 -11.014 -12.343 1.00 95.50 204 LEU A CA 1
ATOM 1594 C C . LEU A 1 204 ? 16.219 -12.114 -13.280 1.00 95.50 204 LEU A C 1
ATOM 1596 O O . LEU A 1 204 ? 17.221 -12.761 -12.989 1.00 95.50 204 LEU A O 1
ATOM 1600 N N . MET A 1 205 ? 15.536 -12.315 -14.402 1.00 96.69 205 MET A N 1
ATOM 1601 C CA . MET A 1 205 ? 15.872 -13.324 -15.411 1.00 96.69 205 MET A CA 1
ATOM 1602 C C . MET A 1 205 ? 17.218 -13.057 -16.084 1.00 96.69 205 MET A C 1
ATOM 1604 O O . MET A 1 205 ? 17.896 -13.979 -16.529 1.00 96.69 205 MET A O 1
ATOM 1608 N N . GLY A 1 206 ? 17.592 -11.784 -16.178 1.00 96.12 206 GLY A N 1
ATOM 1609 C CA . GLY A 1 206 ? 18.872 -11.352 -16.701 1.00 96.12 206 GLY A CA 1
ATOM 1610 C C . GLY A 1 206 ? 18.842 -9.902 -17.154 1.00 96.12 206 GLY A C 1
ATOM 1611 O O . GLY A 1 206 ? 17.897 -9.153 -16.891 1.00 96.12 206 GLY A O 1
ATOM 1612 N N . HIS A 1 207 ? 19.927 -9.519 -17.811 1.00 96.50 207 HIS A N 1
ATOM 1613 C CA . HIS A 1 207 ? 20.215 -8.149 -18.189 1.00 96.50 207 HIS A CA 1
ATOM 1614 C C . HIS A 1 207 ? 20.857 -8.116 -19.578 1.00 96.50 207 HIS A C 1
ATOM 1616 O O . HIS A 1 207 ? 21.738 -8.925 -19.872 1.00 96.50 207 HIS A O 1
ATOM 1622 N N . THR A 1 208 ? 20.417 -7.192 -20.428 1.00 96.44 208 THR A N 1
ATOM 1623 C CA . THR A 1 208 ? 21.009 -6.935 -21.744 1.00 96.44 208 THR A CA 1
ATOM 1624 C C . THR A 1 208 ? 21.420 -5.474 -21.853 1.00 96.44 208 THR A C 1
ATOM 1626 O O . THR A 1 208 ? 20.592 -4.586 -21.663 1.00 96.44 208 THR A O 1
ATOM 1629 N N . LEU A 1 209 ? 22.685 -5.237 -22.202 1.00 95.00 209 LEU A N 1
ATOM 1630 C CA . LEU A 1 209 ? 23.178 -3.923 -22.606 1.00 95.00 209 LEU A CA 1
ATOM 1631 C C . LEU A 1 209 ? 22.904 -3.721 -24.096 1.00 95.00 209 LEU A C 1
ATOM 1633 O O . LEU A 1 209 ? 23.207 -4.607 -24.895 1.00 95.00 209 LEU A O 1
ATOM 1637 N N . CYS A 1 210 ? 22.346 -2.572 -24.464 1.00 90.88 210 CYS A N 1
ATOM 1638 C CA . CYS A 1 210 ? 22.064 -2.210 -25.853 1.00 90.88 210 CYS A CA 1
ATOM 1639 C C . CYS A 1 210 ? 22.641 -0.827 -26.186 1.00 90.88 210 CYS A C 1
ATOM 1641 O O . CYS A 1 210 ? 22.642 0.058 -25.323 1.00 90.88 210 CYS A O 1
ATOM 1643 N N . PRO A 1 211 ? 23.079 -0.597 -27.435 1.00 88.62 211 PRO A N 1
ATOM 1644 C CA . PRO A 1 211 ? 23.327 0.758 -27.905 1.00 88.62 211 PRO A CA 1
ATOM 1645 C C . PRO A 1 211 ? 22.013 1.555 -27.930 1.00 88.62 211 PRO A C 1
ATOM 1647 O O . PRO A 1 211 ? 20.919 0.986 -27.886 1.00 88.62 211 PRO A O 1
ATOM 1650 N N . ASP A 1 212 ? 22.120 2.879 -28.025 1.00 86.44 212 ASP A N 1
ATOM 1651 C CA . ASP A 1 212 ? 20.963 3.775 -28.133 1.00 86.44 212 ASP A CA 1
ATOM 1652 C C . ASP A 1 212 ? 20.374 3.761 -29.558 1.00 86.44 212 ASP A C 1
ATOM 1654 O O . ASP A 1 212 ? 20.467 4.721 -30.320 1.00 86.44 212 ASP A O 1
ATOM 1658 N N . ASP A 1 213 ? 19.837 2.604 -29.949 1.00 91.00 213 ASP A N 1
ATOM 1659 C CA . ASP A 1 213 ? 19.163 2.361 -31.223 1.00 91.00 213 ASP A CA 1
ATOM 1660 C C . ASP A 1 213 ? 17.801 1.700 -30.983 1.00 91.00 213 ASP A C 1
ATOM 1662 O O . ASP A 1 213 ? 17.686 0.672 -30.312 1.00 91.00 213 ASP A O 1
ATOM 1666 N N . ALA A 1 214 ? 16.745 2.269 -31.567 1.00 92.25 214 ALA A N 1
ATOM 1667 C CA . ALA A 1 214 ? 15.382 1.821 -31.302 1.00 92.25 214 ALA A CA 1
ATOM 1668 C C . ALA A 1 214 ? 15.126 0.364 -31.728 1.00 92.25 214 ALA A C 1
ATOM 1670 O O . ALA A 1 214 ? 14.304 -0.318 -31.113 1.00 92.25 214 ALA A O 1
ATOM 1671 N N . SER A 1 215 ? 15.798 -0.115 -32.779 1.00 94.12 215 SER A N 1
ATOM 1672 C CA . SER A 1 215 ? 15.616 -1.472 -33.295 1.00 94.12 215 SER A CA 1
ATOM 1673 C C . SER A 1 215 ? 16.343 -2.510 -32.438 1.00 94.12 215 SER A C 1
ATOM 1675 O O . SER A 1 215 ? 15.778 -3.569 -32.159 1.00 94.12 215 SER A O 1
ATOM 1677 N N . GLU A 1 216 ? 17.543 -2.186 -31.950 1.00 95.00 216 GLU A N 1
ATOM 1678 C CA . GLU A 1 216 ? 18.310 -3.020 -31.020 1.00 95.00 216 GLU A CA 1
ATOM 1679 C C . GLU A 1 216 ? 17.582 -3.165 -29.680 1.00 95.00 216 GLU A C 1
ATOM 1681 O O . GLU A 1 216 ? 17.370 -4.283 -29.202 1.00 95.00 216 GLU A O 1
ATOM 1686 N N . ILE A 1 217 ? 17.099 -2.048 -29.122 1.00 95.88 217 ILE A N 1
ATOM 1687 C CA . ILE A 1 217 ? 16.307 -2.040 -27.883 1.00 95.88 217 ILE A CA 1
ATOM 1688 C C . ILE A 1 217 ? 15.054 -2.898 -28.062 1.00 95.88 217 ILE A C 1
ATOM 1690 O O . ILE A 1 217 ? 14.745 -3.744 -27.220 1.00 95.88 217 ILE A O 1
ATOM 1694 N N . ALA A 1 218 ? 14.343 -2.723 -29.179 1.00 96.44 218 ALA A N 1
ATOM 1695 C CA . ALA A 1 218 ? 13.142 -3.494 -29.454 1.00 96.44 218 ALA A CA 1
ATOM 1696 C C . ALA A 1 218 ? 13.436 -5.003 -29.561 1.00 96.44 218 ALA A C 1
ATOM 1698 O O . ALA A 1 218 ? 12.701 -5.834 -29.022 1.00 96.44 218 ALA A O 1
ATOM 1699 N N . ARG A 1 219 ? 14.541 -5.382 -30.205 1.00 96.94 219 ARG A N 1
ATOM 1700 C CA . ARG A 1 219 ? 14.944 -6.787 -30.322 1.00 96.94 219 ARG A CA 1
ATOM 1701 C C . ARG A 1 219 ? 15.286 -7.397 -28.964 1.00 96.94 219 ARG A C 1
ATOM 1703 O O . ARG A 1 219 ? 14.852 -8.511 -28.678 1.00 96.94 219 ARG A O 1
ATOM 1710 N N . ALA A 1 220 ? 16.009 -6.666 -28.117 1.00 97.75 220 ALA A N 1
ATOM 1711 C CA . ALA A 1 220 ? 16.354 -7.119 -26.773 1.00 97.75 220 ALA A CA 1
ATOM 1712 C C . ALA A 1 220 ? 15.112 -7.308 -25.892 1.00 97.75 220 ALA A C 1
ATOM 1714 O O . ALA A 1 220 ? 14.974 -8.337 -25.231 1.00 97.75 220 ALA A O 1
ATOM 1715 N N . VAL A 1 221 ? 14.177 -6.353 -25.922 1.00 97.94 221 VAL A N 1
ATOM 1716 C CA . VAL A 1 221 ? 12.904 -6.466 -25.196 1.00 97.94 221 VAL A CA 1
ATOM 1717 C C . VAL A 1 221 ? 12.102 -7.669 -25.695 1.00 97.94 221 VAL A C 1
ATOM 1719 O O . VAL A 1 221 ? 11.653 -8.469 -24.877 1.00 97.94 221 VAL A O 1
ATOM 1722 N N . ALA A 1 222 ? 11.954 -7.842 -27.013 1.00 97.81 222 ALA A N 1
ATOM 1723 C CA . ALA A 1 222 ? 11.242 -8.984 -27.589 1.00 97.81 222 ALA A CA 1
ATOM 1724 C C . ALA A 1 222 ? 11.857 -10.326 -27.157 1.00 97.81 222 ALA A C 1
ATOM 1726 O O . ALA A 1 222 ? 11.136 -11.199 -26.686 1.00 97.81 222 ALA A O 1
ATOM 1727 N N . ALA A 1 223 ? 13.187 -10.447 -27.189 1.00 98.00 223 ALA A N 1
ATOM 1728 C CA . ALA A 1 223 ? 13.881 -11.659 -26.762 1.00 98.00 223 ALA A CA 1
ATOM 1729 C C . ALA A 1 223 ? 13.629 -12.020 -25.286 1.00 98.00 223 ALA A C 1
ATOM 1731 O O . ALA A 1 223 ? 13.618 -13.199 -24.933 1.00 98.00 223 ALA A O 1
ATOM 1732 N N . TRP A 1 224 ? 13.435 -11.035 -24.402 1.00 98.19 224 TRP A N 1
ATOM 1733 C CA . TRP A 1 224 ? 13.071 -11.296 -23.005 1.00 98.19 224 TRP A CA 1
ATOM 1734 C C . TRP A 1 224 ? 11.618 -11.724 -22.844 1.00 98.19 224 TRP A C 1
ATOM 1736 O O . TRP A 1 224 ? 11.335 -12.615 -22.041 1.00 98.19 224 TRP A O 1
ATOM 1746 N N . LEU A 1 225 ? 10.711 -11.133 -23.617 1.00 97.88 225 LEU A N 1
ATOM 1747 C CA . LEU A 1 225 ? 9.312 -11.553 -23.640 1.00 97.88 225 LEU A CA 1
ATOM 1748 C C . LEU A 1 225 ? 9.175 -12.997 -24.135 1.00 97.88 225 LEU A C 1
ATOM 1750 O O . LEU A 1 225 ? 8.479 -13.782 -23.497 1.00 97.88 225 LEU A O 1
ATOM 1754 N N . ASP A 1 226 ? 9.909 -13.375 -25.185 1.00 97.62 226 ASP A N 1
ATOM 1755 C CA . ASP A 1 226 ? 9.933 -14.746 -25.716 1.00 97.62 226 ASP A CA 1
ATOM 1756 C C . ASP A 1 226 ? 10.479 -15.758 -24.693 1.00 97.62 226 ASP A C 1
ATOM 1758 O O . ASP A 1 226 ? 10.074 -16.919 -24.671 1.00 97.62 226 ASP A O 1
ATOM 1762 N N . LYS A 1 227 ? 11.364 -15.313 -23.790 1.00 97.69 227 LYS A N 1
ATOM 1763 C CA . LYS A 1 227 ? 11.865 -16.111 -22.655 1.00 97.69 227 LYS A CA 1
ATOM 1764 C C . LYS A 1 227 ? 10.890 -16.180 -21.474 1.00 97.69 227 LYS A C 1
ATOM 1766 O O . LYS A 1 227 ? 11.185 -16.869 -20.499 1.00 97.69 227 LYS A O 1
ATOM 1771 N N . GLY A 1 228 ? 9.760 -15.475 -21.529 1.00 97.00 228 GLY A N 1
ATOM 1772 C CA . GLY A 1 228 ? 8.729 -15.476 -20.489 1.00 97.00 228 GLY A CA 1
ATOM 1773 C C . GLY A 1 228 ? 8.803 -14.319 -19.490 1.00 97.00 228 GLY A C 1
ATOM 1774 O O . GLY A 1 228 ? 8.174 -14.398 -18.433 1.00 97.00 228 GLY A O 1
ATOM 1775 N N . ALA A 1 229 ? 9.542 -13.241 -19.784 1.00 97.88 229 ALA A N 1
ATOM 1776 C CA . ALA A 1 229 ? 9.520 -12.049 -18.939 1.00 97.88 229 ALA A CA 1
ATOM 1777 C C . ALA A 1 229 ? 8.113 -11.436 -18.904 1.00 97.88 229 ALA A C 1
ATOM 1779 O O . ALA A 1 229 ? 7.508 -11.141 -19.934 1.00 97.88 229 ALA A O 1
ATOM 1780 N N . ARG A 1 230 ? 7.600 -11.209 -17.695 1.00 97.75 230 ARG A N 1
ATOM 1781 C CA . ARG A 1 230 ? 6.311 -10.548 -17.445 1.00 97.75 230 ARG A CA 1
ATOM 1782 C C . ARG A 1 230 ? 6.470 -9.052 -17.214 1.00 97.75 230 ARG A C 1
ATOM 1784 O O . ARG A 1 230 ? 5.524 -8.300 -17.437 1.00 97.75 230 ARG A O 1
ATOM 1791 N N . ILE A 1 231 ? 7.656 -8.617 -16.798 1.00 98.50 231 ILE A N 1
ATOM 1792 C CA . ILE A 1 231 ? 8.032 -7.208 -16.699 1.00 98.50 231 ILE A CA 1
ATOM 1793 C C . ILE A 1 231 ? 9.393 -7.031 -17.375 1.00 98.50 231 ILE A C 1
ATOM 1795 O O . ILE A 1 231 ? 10.343 -7.742 -17.060 1.00 98.50 231 ILE A O 1
ATOM 1799 N N . VAL A 1 232 ? 9.511 -6.066 -18.284 1.00 98.50 232 VAL A N 1
ATOM 1800 C CA . VAL A 1 232 ? 10.802 -5.662 -18.856 1.00 98.50 232 VAL A CA 1
ATOM 1801 C C . VAL A 1 232 ? 11.062 -4.209 -18.484 1.00 98.50 232 VAL A C 1
ATOM 1803 O O . VAL A 1 232 ? 10.343 -3.303 -18.914 1.00 98.50 232 VAL A O 1
ATOM 1806 N N . LEU A 1 233 ? 12.079 -3.990 -17.653 1.00 98.38 233 LEU A N 1
ATOM 1807 C CA . LEU A 1 233 ? 12.556 -2.664 -17.279 1.00 98.38 233 LEU A CA 1
ATOM 1808 C C . LEU A 1 233 ? 13.528 -2.182 -18.357 1.00 98.38 233 LEU A C 1
ATOM 1810 O O . LEU A 1 233 ? 14.512 -2.857 -18.636 1.00 98.38 233 LEU A O 1
ATOM 1814 N N . CYS A 1 234 ? 13.250 -1.033 -18.959 1.00 97.50 234 CYS A N 1
ATOM 1815 C CA . CYS A 1 234 ? 14.097 -0.399 -19.965 1.00 97.50 234 CYS A CA 1
ATOM 1816 C C . CYS A 1 234 ? 14.668 0.894 -19.375 1.00 97.50 234 CYS A C 1
ATOM 1818 O O . CYS A 1 234 ? 13.899 1.789 -19.021 1.00 97.50 234 CYS A O 1
ATOM 1820 N N . THR A 1 235 ? 15.984 0.998 -19.234 1.00 94.88 235 THR A N 1
ATOM 1821 C CA . THR A 1 235 ? 16.668 2.175 -18.675 1.00 94.88 235 THR A CA 1
ATOM 1822 C C . THR A 1 235 ? 17.518 2.858 -19.741 1.00 94.88 235 THR A C 1
ATOM 1824 O O . THR A 1 235 ? 17.835 2.246 -20.754 1.00 94.88 235 THR A O 1
ATOM 1827 N N . GLY A 1 236 ? 17.902 4.115 -19.499 1.00 88.00 236 GLY A N 1
ATOM 1828 C CA . GLY A 1 236 ? 18.638 4.921 -20.479 1.00 88.00 236 GLY A CA 1
ATOM 1829 C C . GLY A 1 236 ? 17.722 5.486 -21.567 1.00 88.00 236 GLY A C 1
ATOM 1830 O O . GLY A 1 236 ? 16.642 4.954 -21.828 1.00 88.00 236 GLY A O 1
ATOM 1831 N N . GLY A 1 237 ? 18.093 6.632 -22.141 1.00 83.94 237 GLY A N 1
ATOM 1832 C CA . GLY A 1 237 ? 17.360 7.228 -23.264 1.00 83.94 237 GLY A CA 1
ATOM 1833 C C . GLY A 1 237 ? 15.886 7.574 -22.981 1.00 83.94 237 GLY A C 1
ATOM 1834 O O . GLY A 1 237 ? 15.039 7.402 -23.852 1.00 83.94 237 GLY A O 1
ATOM 1835 N N . MET A 1 238 ? 15.519 7.937 -21.741 1.00 88.31 238 MET A N 1
ATOM 1836 C CA . MET A 1 238 ? 14.117 8.108 -21.297 1.00 88.31 238 MET A CA 1
ATOM 1837 C C . MET A 1 238 ? 13.645 9.570 -21.195 1.00 88.31 238 MET A C 1
ATOM 1839 O O . MET A 1 238 ? 12.522 9.818 -20.740 1.00 88.31 238 MET A O 1
ATOM 1843 N N . SER A 1 239 ? 14.488 10.540 -21.543 1.00 81.38 239 SER A N 1
ATOM 1844 C CA . SER A 1 239 ? 14.258 11.971 -21.327 1.00 81.38 239 SER A CA 1
ATOM 1845 C C . SER A 1 239 ? 13.329 12.583 -22.400 1.00 81.38 239 SER A C 1
ATOM 1847 O O . SER A 1 239 ? 12.246 12.061 -22.714 1.00 81.38 239 SER A O 1
ATOM 1849 N N . VAL A 1 240 ? 13.667 13.774 -22.881 1.00 73.75 240 VAL A N 1
ATOM 1850 C CA . VAL A 1 240 ? 12.985 14.503 -23.956 1.00 73.75 240 VAL A CA 1
ATOM 1851 C C . VAL A 1 240 ? 13.920 14.829 -25.110 1.00 73.75 240 VAL A C 1
ATOM 1853 O O . VAL A 1 240 ? 13.525 15.581 -26.001 1.00 73.75 240 VAL A O 1
ATOM 1856 N N . ASP A 1 241 ? 15.135 14.300 -25.065 1.00 74.94 241 ASP A N 1
ATOM 1857 C CA . ASP A 1 241 ? 16.167 14.599 -26.035 1.00 74.94 241 ASP A CA 1
ATOM 1858 C C . ASP A 1 241 ? 15.782 13.946 -27.364 1.00 74.94 241 ASP A C 1
ATOM 1860 O O . ASP A 1 241 ? 15.148 12.889 -27.399 1.00 74.94 241 ASP A O 1
ATOM 1864 N N . ALA A 1 242 ? 16.099 14.603 -28.481 1.00 66.69 242 ALA A N 1
ATOM 1865 C CA . ALA A 1 242 ? 15.719 14.107 -29.808 1.00 66.69 242 ALA A CA 1
ATOM 1866 C C . ALA A 1 242 ? 16.304 12.712 -30.099 1.00 66.69 242 ALA A C 1
ATOM 1868 O O . ALA A 1 242 ? 15.731 11.947 -30.880 1.00 66.69 242 ALA A O 1
ATOM 1869 N N . ASP A 1 243 ? 17.407 12.393 -29.424 1.00 72.94 243 ASP A N 1
ATOM 1870 C CA . ASP A 1 243 ? 18.154 11.154 -29.569 1.00 72.94 243 ASP A CA 1
ATOM 1871 C C . ASP A 1 243 ? 17.606 10.014 -28.694 1.00 72.94 243 ASP A C 1
ATOM 1873 O O . ASP A 1 243 ? 17.934 8.864 -28.958 1.00 72.94 243 ASP A O 1
ATOM 1877 N N . ASP A 1 244 ? 16.703 10.283 -27.741 1.00 82.62 244 ASP A N 1
ATOM 1878 C CA . ASP A 1 244 ? 16.140 9.277 -26.828 1.00 82.62 244 ASP A CA 1
ATOM 1879 C C . ASP A 1 244 ? 15.337 8.188 -27.571 1.00 82.62 244 ASP A C 1
ATOM 1881 O O . ASP A 1 244 ? 14.164 8.375 -27.937 1.00 82.62 244 ASP A O 1
ATOM 1885 N N . GLN A 1 245 ? 15.929 7.001 -27.749 1.00 89.56 245 GLN A N 1
ATOM 1886 C CA . GLN A 1 245 ? 15.289 5.913 -28.498 1.00 89.56 245 GLN A CA 1
ATOM 1887 C C . GLN A 1 245 ? 14.419 4.984 -27.644 1.00 89.56 245 GLN A C 1
ATOM 1889 O O . GLN A 1 245 ? 13.512 4.339 -28.180 1.00 89.56 245 GLN A O 1
ATOM 1894 N N . THR A 1 246 ? 14.608 4.927 -26.324 1.00 93.69 246 THR A N 1
ATOM 1895 C CA . THR A 1 246 ? 13.924 3.942 -25.463 1.00 93.69 246 THR A CA 1
ATOM 1896 C C . THR A 1 246 ? 12.390 4.068 -25.486 1.00 93.69 246 THR A C 1
ATOM 1898 O O . THR A 1 246 ? 11.714 3.071 -25.765 1.00 93.69 246 THR A O 1
ATOM 1901 N N . PRO A 1 247 ? 11.771 5.257 -25.304 1.00 94.19 247 PRO A N 1
ATOM 1902 C CA . PRO A 1 247 ? 10.324 5.415 -25.444 1.00 94.19 247 PRO A CA 1
ATOM 1903 C C . PRO A 1 247 ? 9.808 5.044 -26.836 1.00 94.19 247 PRO A C 1
ATOM 1905 O O . PRO A 1 247 ? 8.680 4.561 -26.963 1.00 94.19 247 PRO A O 1
ATOM 1908 N N . ARG A 1 248 ? 10.606 5.292 -27.883 1.00 93.25 248 ARG A N 1
ATOM 1909 C CA . ARG A 1 248 ? 10.254 4.963 -29.268 1.00 93.25 248 ARG A CA 1
ATOM 1910 C C . ARG A 1 248 ? 10.267 3.450 -29.490 1.00 93.25 248 ARG A C 1
ATOM 1912 O O . ARG A 1 248 ? 9.310 2.938 -30.065 1.00 93.25 248 ARG A O 1
ATOM 1919 N N . ALA A 1 249 ? 11.279 2.752 -28.980 1.00 95.38 249 ALA A N 1
ATOM 1920 C CA . ALA A 1 249 ? 11.384 1.296 -29.028 1.00 95.38 249 ALA A CA 1
ATOM 1921 C C . ALA A 1 249 ? 10.250 0.601 -28.257 1.00 95.38 249 ALA A C 1
ATOM 1923 O O . ALA A 1 249 ? 9.645 -0.347 -28.748 1.00 95.38 249 ALA A O 1
ATOM 1924 N N . ILE A 1 250 ? 9.894 1.105 -27.068 1.00 96.44 250 ILE A N 1
ATOM 1925 C CA . ILE A 1 250 ? 8.754 0.567 -26.311 1.00 96.44 250 ILE A CA 1
ATOM 1926 C C . ILE A 1 250 ? 7.455 0.734 -27.114 1.00 96.44 250 ILE A C 1
ATOM 1928 O O . ILE A 1 250 ? 6.670 -0.207 -27.212 1.00 96.44 250 ILE A O 1
ATOM 1932 N N . ARG A 1 251 ? 7.233 1.913 -27.715 1.00 96.06 251 ARG A N 1
ATOM 1933 C CA . ARG A 1 251 ? 6.034 2.204 -28.521 1.00 96.06 251 ARG A CA 1
ATOM 1934 C C . ARG A 1 251 ? 5.901 1.324 -29.756 1.00 96.06 251 ARG A C 1
ATOM 1936 O O . ARG A 1 251 ? 4.780 0.974 -30.099 1.00 96.06 251 ARG A O 1
ATOM 1943 N N . SER A 1 252 ? 7.004 1.008 -30.432 1.00 95.50 252 SER A N 1
ATOM 1944 C CA . SER A 1 252 ? 6.963 0.172 -31.637 1.00 95.50 252 SER A CA 1
ATOM 1945 C C . SER A 1 252 ? 6.659 -1.294 -31.331 1.00 95.50 252 SER A C 1
ATOM 1947 O O . SER A 1 252 ? 6.209 -2.016 -32.215 1.00 95.50 252 SER A O 1
ATOM 1949 N N . LEU A 1 253 ? 6.897 -1.737 -30.093 1.00 95.44 253 LEU A N 1
ATOM 1950 C CA . LEU A 1 253 ? 6.660 -3.112 -29.668 1.00 95.44 253 LEU A CA 1
ATOM 1951 C C . LEU A 1 253 ? 5.322 -3.344 -28.982 1.00 95.44 253 LEU A C 1
ATOM 1953 O O . LEU A 1 253 ? 4.821 -4.466 -29.057 1.00 95.44 253 LEU A O 1
ATOM 1957 N N . CYS A 1 254 ? 4.842 -2.364 -28.214 1.00 96.81 254 CYS A N 1
ATOM 1958 C CA . CYS A 1 254 ? 3.707 -2.536 -27.317 1.00 96.81 254 CYS A CA 1
ATOM 1959 C C . CYS A 1 254 ? 2.369 -2.500 -28.056 1.00 96.81 254 CYS A C 1
ATOM 1961 O O . CYS A 1 254 ? 2.222 -1.788 -29.047 1.00 96.81 254 CYS A O 1
ATOM 1963 N N . ASP A 1 255 ? 1.364 -3.164 -27.491 1.00 97.75 255 ASP A N 1
ATOM 1964 C CA . ASP A 1 255 ? -0.015 -3.068 -27.980 1.00 97.75 255 ASP A CA 1
ATOM 1965 C C . ASP A 1 255 ? -0.638 -1.731 -27.571 1.00 97.75 255 ASP A C 1
ATOM 1967 O O . ASP A 1 255 ? -1.411 -1.124 -28.310 1.00 97.75 255 ASP A O 1
ATOM 1971 N N . ARG A 1 256 ? -0.290 -1.250 -26.369 1.00 97.44 256 ARG A N 1
ATOM 1972 C CA . ARG A 1 256 ? -0.708 0.067 -25.885 1.00 97.44 256 ARG A CA 1
ATOM 1973 C C . ARG A 1 256 ? 0.311 0.697 -24.954 1.00 97.44 256 ARG A C 1
ATOM 1975 O O . ARG A 1 256 ? 0.897 0.039 -24.095 1.00 97.44 256 ARG A O 1
ATOM 1982 N N . VAL A 1 257 ? 0.406 2.018 -25.030 1.00 98.12 257 VAL A N 1
ATOM 1983 C CA . VAL A 1 257 ? 1.016 2.833 -23.978 1.00 98.12 257 VAL A CA 1
ATOM 1984 C C . VAL A 1 257 ? -0.065 3.179 -22.958 1.00 98.12 257 VAL A C 1
ATOM 1986 O O . VAL A 1 257 ? -1.048 3.825 -23.309 1.00 98.12 257 VAL A O 1
ATOM 1989 N N . VAL A 1 258 ? 0.112 2.771 -21.700 1.00 98.00 258 VAL A N 1
ATOM 1990 C CA . VAL A 1 258 ? -0.837 3.074 -20.613 1.00 98.00 258 VAL A CA 1
ATOM 1991 C C . VAL A 1 258 ? -0.685 4.529 -20.183 1.00 98.00 258 VAL A C 1
ATOM 1993 O O . VAL A 1 258 ? -1.660 5.273 -20.098 1.00 98.00 258 VAL A O 1
ATOM 1996 N N . PHE A 1 259 ? 0.556 4.955 -19.951 1.00 97.62 259 PHE A N 1
ATOM 1997 C CA . PHE A 1 259 ? 0.899 6.356 -19.763 1.00 97.62 259 PHE A CA 1
ATOM 1998 C C . PHE A 1 259 ? 2.368 6.605 -20.091 1.00 97.62 259 PHE A C 1
ATOM 2000 O O . PHE A 1 259 ? 3.233 5.735 -19.976 1.00 97.62 259 PHE A O 1
ATOM 2007 N N . ARG A 1 260 ? 2.654 7.857 -20.440 1.00 95.50 260 ARG A N 1
ATOM 2008 C CA . ARG A 1 260 ? 4.000 8.420 -20.430 1.00 95.50 260 ARG A CA 1
ATOM 2009 C C . ARG A 1 260 ? 3.992 9.655 -19.547 1.00 95.50 260 ARG A C 1
ATOM 2011 O O . ARG A 1 260 ? 3.076 10.479 -19.649 1.00 95.50 260 ARG A O 1
ATOM 2018 N N . ARG A 1 261 ? 5.046 9.764 -18.742 1.00 95.00 261 ARG A N 1
ATOM 2019 C CA . ARG A 1 261 ? 5.228 10.732 -17.666 1.00 95.00 261 ARG A CA 1
ATOM 2020 C C . ARG A 1 261 ? 4.203 10.604 -16.553 1.00 95.00 261 ARG A C 1
ATOM 2022 O O . ARG A 1 261 ? 3.022 10.333 -16.780 1.00 95.00 261 ARG A O 1
ATOM 2029 N N . VAL A 1 262 ? 4.669 10.879 -15.348 1.00 96.31 262 VAL A N 1
ATOM 2030 C CA . VAL A 1 262 ? 3.894 10.783 -14.116 1.00 96.31 262 VAL A CA 1
ATOM 2031 C C . VAL A 1 262 ? 4.080 12.057 -13.296 1.00 96.31 262 VAL A C 1
ATOM 2033 O O . VAL A 1 262 ? 5.181 12.609 -13.282 1.00 96.31 262 VAL A O 1
ATOM 2036 N N . PRO A 1 263 ? 3.042 12.538 -12.594 1.00 96.38 263 PRO A N 1
ATOM 2037 C CA . PRO A 1 263 ? 3.146 13.690 -11.704 1.00 96.38 263 PRO A CA 1
ATOM 2038 C C . PRO A 1 263 ? 3.790 13.291 -10.362 1.00 96.38 263 PRO A C 1
ATOM 2040 O O . PRO A 1 263 ? 3.248 13.564 -9.298 1.00 96.38 263 PRO A O 1
ATOM 2043 N N . LEU A 1 264 ? 4.939 12.611 -10.418 1.00 96.75 264 LEU A N 1
ATOM 2044 C CA . LEU A 1 264 ? 5.750 12.219 -9.268 1.00 96.75 264 LEU A CA 1
ATOM 2045 C C . LEU A 1 264 ? 7.190 12.670 -9.475 1.00 96.75 264 LEU A C 1
ATOM 2047 O O . LEU A 1 264 ? 7.753 12.515 -10.561 1.00 96.75 264 LEU A O 1
ATOM 2051 N N . ILE A 1 265 ? 7.798 13.194 -8.417 1.00 96.12 265 ILE A N 1
ATOM 2052 C CA . ILE A 1 265 ? 9.186 13.653 -8.428 1.00 96.12 265 ILE A CA 1
ATOM 2053 C C . ILE A 1 265 ? 9.888 13.057 -7.205 1.00 96.12 265 ILE A C 1
ATOM 2055 O O . ILE A 1 265 ? 9.427 13.312 -6.091 1.00 96.12 265 ILE A O 1
ATOM 2059 N N . PRO A 1 266 ? 10.999 12.306 -7.364 1.00 96.19 266 PRO A N 1
ATOM 2060 C CA . PRO A 1 266 ? 11.711 11.973 -8.606 1.00 96.19 266 PRO A CA 1
ATOM 2061 C C . PRO A 1 266 ? 11.035 10.910 -9.492 1.00 96.19 266 PRO A C 1
ATOM 2063 O O . PRO A 1 266 ? 10.241 10.092 -9.027 1.00 96.19 266 PRO A O 1
ATOM 2066 N N . GLY A 1 267 ? 11.428 10.876 -10.770 1.00 95.25 267 GLY A N 1
ATOM 2067 C CA . GLY A 1 267 ? 10.968 9.876 -11.743 1.00 95.25 267 GLY A CA 1
ATOM 2068 C C . GLY A 1 267 ? 9.835 10.336 -12.666 1.00 95.25 267 GLY A C 1
ATOM 2069 O O . GLY A 1 267 ? 9.061 9.512 -13.149 1.00 95.25 267 GLY A O 1
ATOM 2070 N N . ALA A 1 268 ? 9.738 11.636 -12.950 1.00 95.50 268 ALA A N 1
ATOM 2071 C CA . ALA A 1 268 ? 8.651 12.206 -13.748 1.00 95.50 268 ALA A CA 1
ATOM 2072 C C . ALA A 1 268 ? 8.544 11.637 -15.177 1.00 95.50 268 ALA A C 1
ATOM 2074 O O . ALA A 1 268 ? 7.455 11.625 -15.739 1.00 95.50 268 ALA A O 1
ATOM 2075 N N . ASN A 1 269 ? 9.637 11.127 -15.758 1.00 95.44 269 ASN A N 1
ATOM 2076 C CA . ASN A 1 269 ? 9.666 10.551 -17.112 1.00 95.44 269 ASN A CA 1
ATOM 2077 C C . ASN A 1 269 ? 9.295 9.056 -17.183 1.00 95.44 269 ASN A C 1
ATOM 2079 O O . ASN A 1 269 ? 9.492 8.430 -18.222 1.00 95.44 269 ASN A O 1
ATOM 2083 N N . LEU A 1 270 ? 8.752 8.477 -16.105 1.00 97.44 270 LEU A N 1
ATOM 2084 C CA . LEU A 1 270 ? 8.335 7.074 -16.080 1.00 97.44 270 LEU A CA 1
ATOM 2085 C C . LEU A 1 270 ? 7.308 6.786 -17.184 1.00 97.44 270 LEU A C 1
ATOM 2087 O O . LEU A 1 270 ? 6.409 7.593 -17.456 1.00 97.44 270 LEU A O 1
ATOM 2091 N N . MET A 1 271 ? 7.438 5.625 -17.814 1.00 97.81 271 MET A N 1
ATOM 2092 C CA . MET A 1 271 ? 6.530 5.152 -18.851 1.00 97.81 271 MET A CA 1
ATOM 2093 C C . MET A 1 271 ? 6.078 3.732 -18.535 1.00 97.81 271 MET A C 1
ATOM 2095 O O . MET A 1 271 ? 6.896 2.897 -18.163 1.00 97.81 271 MET A O 1
ATOM 2099 N N . LEU A 1 272 ? 4.790 3.464 -18.731 1.00 98.62 272 LEU A N 1
ATOM 2100 C CA . LEU A 1 272 ? 4.224 2.123 -18.675 1.00 98.62 272 LEU A CA 1
ATOM 2101 C C . LEU A 1 272 ? 3.522 1.829 -19.997 1.00 98.62 272 LEU A C 1
ATOM 2103 O O . LEU A 1 272 ? 2.655 2.588 -20.442 1.00 98.62 272 LEU A O 1
ATOM 2107 N N . ALA A 1 273 ? 3.875 0.706 -20.601 1.00 98.44 273 ALA A N 1
ATOM 2108 C CA . ALA A 1 273 ? 3.207 0.141 -21.758 1.00 98.44 273 ALA A CA 1
ATOM 2109 C C . ALA A 1 273 ? 2.922 -1.345 -21.527 1.00 98.44 273 ALA A C 1
ATOM 2111 O O . ALA A 1 273 ? 3.484 -1.968 -20.625 1.00 98.44 273 ALA A O 1
ATOM 2112 N N . GLN A 1 274 ? 2.025 -1.902 -22.331 1.00 98.19 274 GLN A N 1
ATOM 2113 C CA . GLN A 1 274 ? 1.591 -3.287 -22.222 1.00 98.19 274 GLN A CA 1
ATOM 2114 C C . GLN A 1 274 ? 1.729 -3.999 -23.565 1.00 98.19 274 GLN A C 1
ATOM 2116 O O . GLN A 1 274 ? 1.424 -3.420 -24.610 1.00 98.19 274 GLN A O 1
ATOM 2121 N N . LYS A 1 275 ? 2.176 -5.255 -23.510 1.00 97.69 275 LYS A N 1
ATOM 2122 C CA . LYS A 1 275 ? 2.212 -6.188 -24.636 1.00 97.69 275 LYS A CA 1
ATOM 2123 C C . LYS A 1 275 ? 1.699 -7.549 -24.173 1.00 97.69 275 LYS A C 1
ATOM 2125 O O . LYS A 1 275 ? 2.333 -8.185 -23.334 1.00 97.69 275 LYS A O 1
ATOM 2130 N N . GLY A 1 276 ? 0.538 -7.969 -24.665 1.00 96.00 276 GLY A N 1
ATOM 2131 C CA . GLY A 1 276 ? -0.208 -9.098 -24.122 1.00 96.00 276 GLY A CA 1
ATOM 2132 C C . GLY A 1 276 ? -0.407 -8.939 -22.613 1.00 96.00 276 GLY A C 1
ATOM 2133 O O . GLY A 1 276 ? -0.929 -7.928 -22.134 1.00 96.00 276 GLY A O 1
ATOM 2134 N N . GLU A 1 277 ? 0.063 -9.916 -21.843 1.00 95.19 277 GLU A N 1
ATOM 2135 C CA . GLU A 1 277 ? 0.004 -9.872 -20.379 1.00 95.19 277 GLU A CA 1
ATOM 2136 C C . GLU A 1 277 ? 1.271 -9.304 -19.705 1.00 95.19 277 GLU A C 1
ATOM 2138 O O . GLU A 1 277 ? 1.366 -9.301 -18.472 1.00 95.19 277 GLU A O 1
ATOM 2143 N N . ALA A 1 278 ? 2.257 -8.860 -20.490 1.00 98.06 278 ALA A N 1
ATOM 2144 C CA . ALA A 1 278 ? 3.521 -8.326 -20.000 1.00 98.06 278 ALA A CA 1
ATOM 2145 C C . ALA A 1 278 ? 3.529 -6.791 -19.956 1.00 98.06 278 ALA A C 1
ATOM 2147 O O . ALA A 1 278 ? 2.873 -6.110 -20.754 1.00 98.06 278 ALA A O 1
ATOM 2148 N N . PHE A 1 279 ? 4.328 -6.242 -19.042 1.00 98.56 279 PHE A N 1
ATOM 2149 C CA . PHE A 1 279 ? 4.536 -4.806 -18.883 1.00 98.56 279 PHE A CA 1
ATOM 2150 C C . PHE A 1 279 ? 5.922 -4.388 -19.366 1.00 98.56 279 PHE A C 1
ATOM 2152 O O . PHE A 1 279 ? 6.935 -4.971 -18.983 1.00 98.56 279 PHE A O 1
ATOM 2159 N N . LEU A 1 280 ? 5.964 -3.328 -20.168 1.00 98.62 280 LEU A N 1
ATOM 2160 C CA . LEU A 1 280 ? 7.190 -2.659 -20.588 1.00 98.62 280 LEU A CA 1
ATOM 2161 C C . LEU A 1 280 ? 7.296 -1.343 -19.820 1.00 98.62 280 LEU A C 1
ATOM 2163 O O . LEU A 1 280 ? 6.418 -0.483 -19.933 1.00 98.62 280 LEU A O 1
ATOM 2167 N N . VAL A 1 281 ? 8.349 -1.195 -19.019 1.00 98.56 281 VAL A N 1
ATOM 2168 C CA . VAL A 1 281 ? 8.517 -0.052 -18.116 1.00 98.56 281 VAL A CA 1
ATOM 2169 C C . VAL A 1 281 ? 9.732 0.754 -18.537 1.00 98.56 281 VAL A C 1
ATOM 2171 O O . VAL A 1 281 ? 10.859 0.288 -18.423 1.00 98.56 281 VAL A O 1
ATOM 2174 N N . GLY A 1 282 ? 9.507 1.984 -18.987 1.00 97.88 282 GLY A N 1
ATOM 2175 C CA . GLY A 1 282 ? 10.581 2.937 -19.239 1.00 97.88 282 GLY A CA 1
ATOM 2176 C C . GLY A 1 282 ? 10.990 3.628 -17.941 1.00 97.88 282 GLY A C 1
ATOM 2177 O O . GLY A 1 282 ? 10.192 4.367 -17.359 1.00 97.88 282 GLY A O 1
ATOM 2178 N N . VAL A 1 283 ? 12.218 3.386 -17.489 1.00 97.38 283 VAL A N 1
ATOM 2179 C CA . VAL A 1 283 ? 12.742 3.777 -16.178 1.00 97.38 283 VAL A CA 1
ATOM 2180 C C . VAL A 1 283 ? 13.607 5.041 -16.289 1.00 97.38 283 VAL A C 1
ATOM 2182 O O . VAL A 1 283 ? 14.646 5.024 -16.950 1.00 97.38 283 VAL A O 1
ATOM 2185 N N . PRO A 1 284 ? 13.244 6.144 -15.610 1.00 94.50 284 PRO A N 1
ATOM 2186 C CA . PRO A 1 284 ? 14.043 7.368 -15.621 1.00 94.50 284 PRO A CA 1
ATOM 2187 C C . PRO A 1 284 ? 15.407 7.199 -14.945 1.00 94.50 284 PRO A C 1
ATOM 2189 O O . PRO A 1 284 ? 15.527 6.490 -13.945 1.00 94.50 284 PRO A O 1
ATOM 2192 N N . ALA A 1 285 ? 16.401 7.974 -15.391 1.00 92.38 285 ALA A N 1
ATOM 2193 C CA . ALA A 1 285 ? 17.746 7.990 -14.804 1.00 92.38 285 ALA A CA 1
ATOM 2194 C C . ALA A 1 285 ? 17.769 8.326 -13.302 1.00 92.38 285 ALA A C 1
ATOM 2196 O O . ALA A 1 285 ? 18.652 7.876 -12.575 1.00 92.38 285 ALA A O 1
ATOM 2197 N N . SER A 1 286 ? 16.750 9.030 -12.791 1.00 91.94 286 SER A N 1
ATOM 2198 C CA . SER A 1 286 ? 16.593 9.280 -11.353 1.00 91.94 286 SER A CA 1
ATOM 2199 C C . SER A 1 286 ? 16.566 8.004 -10.504 1.00 91.94 286 SER A C 1
ATOM 2201 O O . SER A 1 286 ? 16.831 8.093 -9.313 1.00 91.94 286 SER A O 1
ATOM 2203 N N . ALA A 1 287 ? 16.260 6.834 -11.080 1.00 92.50 287 ALA A N 1
ATOM 2204 C CA . ALA A 1 287 ? 16.306 5.550 -10.378 1.00 92.50 287 ALA A CA 1
ATOM 2205 C C . ALA A 1 287 ? 17.716 5.165 -9.887 1.00 92.50 287 ALA A C 1
ATOM 2207 O O . ALA A 1 287 ? 17.831 4.366 -8.959 1.00 92.50 287 ALA A O 1
ATOM 2208 N N . VAL A 1 288 ? 18.771 5.742 -10.476 1.00 91.06 288 VAL A N 1
ATOM 2209 C CA . VAL A 1 288 ? 20.163 5.545 -10.042 1.00 91.06 288 VAL A CA 1
ATOM 2210 C C . VAL A 1 288 ? 20.524 6.466 -8.875 1.00 91.06 288 VAL A C 1
ATOM 2212 O O . VAL A 1 288 ? 21.237 6.058 -7.957 1.00 91.06 288 VAL A O 1
ATOM 2215 N N . PHE A 1 289 ? 20.010 7.698 -8.895 1.00 88.62 289 PHE A N 1
ATOM 2216 C CA . PHE A 1 289 ? 20.398 8.761 -7.964 1.00 88.62 289 PHE A CA 1
ATOM 2217 C C . PHE A 1 289 ? 19.519 8.826 -6.714 1.00 88.62 289 PHE A C 1
ATOM 2219 O O . PHE A 1 289 ? 20.010 9.083 -5.619 1.00 88.62 289 PHE A O 1
ATOM 2226 N N . ALA A 1 290 ? 18.213 8.603 -6.863 1.00 92.38 290 ALA A N 1
ATOM 2227 C CA . ALA A 1 290 ? 17.254 8.723 -5.778 1.00 92.38 290 ALA A CA 1
ATOM 2228 C C . ALA A 1 290 ? 16.924 7.356 -5.174 1.00 92.38 290 ALA A C 1
ATOM 2230 O O . ALA A 1 290 ? 16.624 6.391 -5.878 1.00 92.38 290 ALA A O 1
ATOM 2231 N N . GLN A 1 291 ? 16.897 7.293 -3.841 1.00 91.94 291 GLN A N 1
ATOM 2232 C CA . GLN A 1 291 ? 16.539 6.072 -3.118 1.00 91.94 291 GLN A CA 1
ATOM 2233 C C . GLN A 1 291 ? 15.1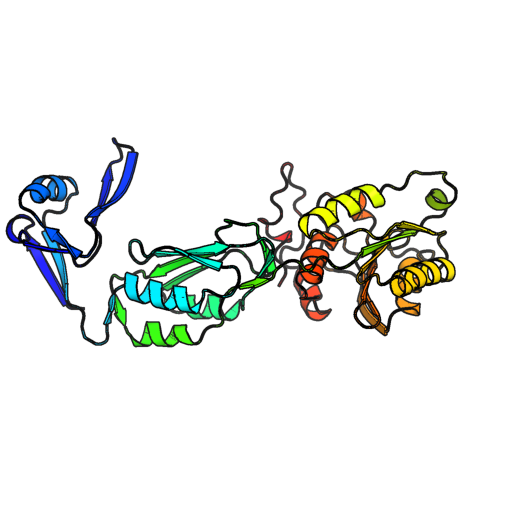22 5.594 -3.469 1.00 91.94 291 GLN A C 1
ATOM 2235 O O . GLN A 1 291 ? 14.904 4.398 -3.671 1.00 91.94 291 GLN A O 1
ATOM 2240 N N . ARG A 1 292 ? 14.168 6.527 -3.588 1.00 95.31 292 ARG A N 1
ATOM 2241 C CA . ARG A 1 292 ? 12.773 6.274 -3.975 1.00 95.31 292 ARG A CA 1
ATOM 2242 C C . ARG A 1 292 ? 12.360 7.178 -5.128 1.00 95.31 292 ARG A C 1
ATOM 2244 O O . ARG A 1 292 ? 12.720 8.353 -5.168 1.00 95.31 292 ARG A O 1
ATOM 2251 N N . THR A 1 293 ? 11.597 6.613 -6.051 1.00 96.69 293 THR A N 1
ATOM 2252 C CA . THR A 1 293 ? 11.114 7.259 -7.272 1.00 96.69 293 THR A CA 1
ATOM 2253 C C . THR A 1 293 ? 9.703 6.781 -7.591 1.00 96.69 293 THR A C 1
ATOM 2255 O O . THR A 1 293 ? 9.183 5.865 -6.956 1.00 96.69 293 THR A O 1
ATOM 2258 N N . SER A 1 294 ? 9.102 7.350 -8.628 1.00 97.19 294 SER A N 1
ATOM 2259 C CA . SER A 1 294 ? 7.861 6.839 -9.212 1.00 97.19 294 SER A CA 1
ATOM 2260 C C . SER A 1 294 ? 7.909 5.361 -9.630 1.00 97.19 294 SER A C 1
ATOM 2262 O O . SER A 1 294 ? 6.860 4.721 -9.665 1.00 97.19 294 SER A O 1
ATOM 2264 N N . LEU A 1 295 ? 9.097 4.803 -9.915 1.00 97.75 295 LEU A N 1
ATOM 2265 C CA . LEU A 1 295 ? 9.247 3.376 -10.204 1.00 97.75 295 LEU A CA 1
ATOM 2266 C C . LEU A 1 295 ? 8.828 2.524 -9.004 1.00 97.75 295 LEU A C 1
ATOM 2268 O O . LEU A 1 295 ? 8.147 1.531 -9.202 1.00 97.75 295 LEU A O 1
ATOM 2272 N N . ASP A 1 296 ? 9.199 2.908 -7.779 1.00 97.25 296 ASP A N 1
ATOM 2273 C CA . ASP A 1 296 ? 8.878 2.140 -6.569 1.00 97.25 296 ASP A CA 1
ATOM 2274 C C . ASP A 1 296 ? 7.355 2.016 -6.385 1.00 97.25 296 ASP A C 1
ATOM 2276 O O . ASP A 1 296 ? 6.840 0.920 -6.189 1.00 97.25 296 ASP A O 1
ATOM 2280 N N . VAL A 1 297 ? 6.629 3.124 -6.576 1.00 97.44 297 VAL A N 1
ATOM 2281 C CA . VAL A 1 297 ? 5.157 3.144 -6.563 1.00 97.44 297 VAL A CA 1
ATOM 2282 C C . VAL A 1 297 ? 4.586 2.246 -7.663 1.00 97.44 297 VAL A C 1
ATOM 2284 O O . VAL A 1 297 ? 3.649 1.487 -7.429 1.00 97.44 297 VAL A O 1
ATOM 2287 N N . LEU A 1 298 ? 5.125 2.327 -8.884 1.00 98.06 298 LEU A N 1
ATOM 2288 C CA . LEU A 1 298 ? 4.638 1.507 -9.990 1.00 98.06 298 LEU A CA 1
ATOM 2289 C C . LEU A 1 298 ? 4.881 0.013 -9.732 1.00 98.06 298 LEU A C 1
ATOM 2291 O O . LEU A 1 298 ? 3.979 -0.784 -9.971 1.00 98.06 298 LEU A O 1
ATOM 2295 N N . LEU A 1 299 ? 6.062 -0.368 -9.240 1.00 97.62 299 LEU A N 1
ATOM 2296 C CA . LEU A 1 299 ? 6.396 -1.762 -8.942 1.00 97.62 299 LEU A CA 1
ATOM 2297 C C . LEU A 1 299 ? 5.474 -2.339 -7.864 1.00 97.62 299 LEU A C 1
ATOM 2299 O O . LEU A 1 299 ? 4.962 -3.438 -8.065 1.00 97.62 299 LEU A O 1
ATOM 2303 N N . ASP A 1 300 ? 5.174 -1.579 -6.804 1.00 97.19 300 ASP A N 1
ATOM 2304 C CA . ASP A 1 300 ? 4.179 -1.964 -5.793 1.00 97.19 300 ASP A CA 1
ATOM 2305 C C . ASP A 1 300 ? 2.836 -2.330 -6.459 1.00 97.19 300 ASP A C 1
ATOM 2307 O O . ASP A 1 300 ? 2.231 -3.360 -6.162 1.00 97.19 300 ASP A O 1
ATOM 2311 N N . ARG A 1 301 ? 2.383 -1.533 -7.433 1.00 97.25 301 ARG A N 1
ATOM 2312 C CA . ARG A 1 301 ? 1.116 -1.765 -8.144 1.00 97.25 301 ARG A CA 1
ATOM 2313 C C . ARG A 1 301 ? 1.171 -2.947 -9.111 1.00 97.25 301 ARG A C 1
ATOM 2315 O O . ARG A 1 301 ? 0.215 -3.724 -9.153 1.00 97.25 301 ARG A O 1
ATOM 2322 N N . LEU A 1 302 ? 2.259 -3.094 -9.873 1.00 97.75 302 LEU A N 1
ATOM 2323 C CA . LEU A 1 302 ? 2.431 -4.188 -10.834 1.00 97.75 302 LEU A CA 1
ATOM 2324 C C . LEU A 1 302 ? 2.530 -5.537 -10.121 1.00 97.75 302 LEU A C 1
ATOM 2326 O O . LEU A 1 302 ? 1.808 -6.464 -10.477 1.00 97.75 302 LEU A O 1
ATOM 2330 N N . TYR A 1 303 ? 3.363 -5.637 -9.084 1.00 97.94 303 TYR A N 1
ATOM 2331 C CA . TYR A 1 303 ? 3.553 -6.885 -8.348 1.00 97.94 303 TYR A CA 1
ATOM 2332 C C . TYR A 1 303 ? 2.353 -7.257 -7.474 1.00 97.94 303 TYR A C 1
ATOM 2334 O O . TYR A 1 303 ? 2.118 -8.442 -7.253 1.00 97.94 303 TYR A O 1
ATOM 2342 N N . ALA A 1 304 ? 1.526 -6.296 -7.058 1.00 97.19 304 ALA A N 1
ATOM 2343 C CA . ALA A 1 304 ? 0.222 -6.582 -6.452 1.00 97.19 304 ALA A CA 1
ATOM 2344 C C . ALA A 1 304 ? -0.853 -7.039 -7.460 1.00 97.19 304 ALA A C 1
ATOM 2346 O O . ALA A 1 304 ? -1.966 -7.359 -7.053 1.00 97.19 304 ALA A O 1
ATOM 2347 N N . GLY A 1 305 ? -0.561 -7.043 -8.768 1.00 96.38 305 GLY A N 1
ATOM 2348 C CA . GLY A 1 305 ? -1.538 -7.388 -9.809 1.00 96.38 305 GLY A CA 1
ATOM 2349 C C . GLY A 1 305 ? -2.570 -6.289 -10.085 1.00 96.38 305 GLY A C 1
ATOM 2350 O O . GLY A 1 305 ? -3.625 -6.554 -10.653 1.00 96.38 305 GLY A O 1
ATOM 2351 N N . THR A 1 306 ? -2.275 -5.045 -9.704 1.00 96.44 306 THR A N 1
ATOM 2352 C CA . THR A 1 306 ? -3.180 -3.889 -9.817 1.00 96.44 306 THR A CA 1
ATOM 2353 C C . THR A 1 306 ? -2.550 -2.755 -10.634 1.00 96.44 306 THR A C 1
ATOM 2355 O O . THR A 1 306 ? -2.324 -1.669 -10.095 1.00 96.44 306 THR A O 1
ATOM 2358 N N . PRO A 1 307 ? -2.205 -2.980 -11.916 1.00 96.75 307 PRO A N 1
ATOM 2359 C CA . PRO A 1 307 ? -1.555 -1.963 -12.737 1.00 96.75 307 PRO A CA 1
ATOM 2360 C C . PRO A 1 307 ? -2.414 -0.686 -12.799 1.00 96.75 307 PRO A C 1
ATOM 2362 O O . PRO A 1 307 ? -3.617 -0.771 -13.060 1.00 96.75 307 PRO A O 1
ATOM 2365 N N . PRO A 1 308 ? -1.829 0.502 -12.573 1.00 97.00 308 PRO A N 1
ATOM 2366 C CA . PRO A 1 308 ? -2.591 1.740 -12.548 1.00 97.00 308 PRO A CA 1
ATOM 2367 C C . PRO A 1 308 ? -3.013 2.143 -13.963 1.00 97.00 308 PRO A C 1
ATOM 2369 O O . PRO A 1 308 ? -2.269 1.966 -14.933 1.00 97.00 308 PRO A O 1
ATOM 2372 N N . THR A 1 309 ? -4.199 2.736 -14.088 1.00 97.00 309 THR A N 1
ATOM 2373 C CA . THR A 1 309 ? -4.637 3.341 -15.350 1.00 97.00 309 THR A CA 1
ATOM 2374 C C . THR A 1 309 ? -3.945 4.684 -15.569 1.00 97.00 309 THR A C 1
ATOM 2376 O O . THR A 1 309 ? -3.471 5.324 -14.628 1.00 97.00 309 THR A O 1
ATOM 2379 N N . GLY A 1 310 ? -3.920 5.160 -16.817 1.00 96.62 310 GLY A N 1
ATOM 2380 C CA . GLY A 1 310 ? -3.410 6.500 -17.110 1.00 96.62 310 GLY A CA 1
ATOM 2381 C C . GLY A 1 310 ? -4.152 7.598 -16.339 1.00 96.62 310 GLY A C 1
ATOM 2382 O O . GLY A 1 310 ? -3.519 8.555 -15.902 1.00 9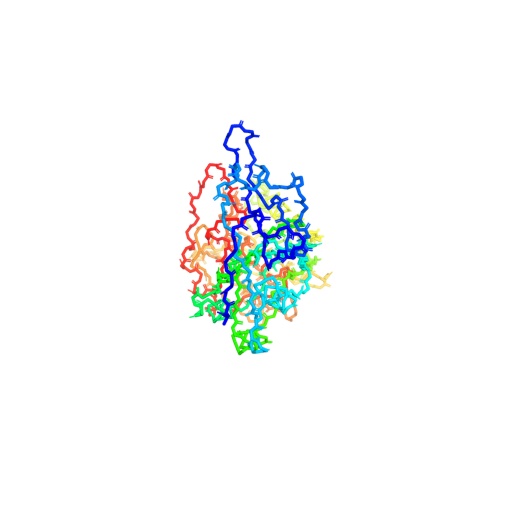6.62 310 GLY A O 1
ATOM 2383 N N . GLU A 1 311 ? -5.463 7.440 -16.123 1.00 95.75 311 GLU A N 1
ATOM 2384 C CA . GLU A 1 311 ? -6.287 8.376 -15.351 1.00 95.75 311 GLU A CA 1
ATOM 2385 C C . GLU A 1 311 ? -5.932 8.374 -13.856 1.00 95.75 311 GLU A C 1
ATOM 2387 O O . GLU A 1 311 ? -5.731 9.449 -13.289 1.00 95.75 311 GLU A O 1
ATOM 2392 N N . GLU A 1 312 ? -5.774 7.192 -13.240 1.00 95.56 312 GLU A N 1
ATOM 2393 C CA . GLU A 1 312 ? -5.303 7.044 -11.850 1.00 95.56 312 GLU A CA 1
ATOM 2394 C C . GLU A 1 312 ? -3.960 7.771 -11.678 1.00 95.56 312 GLU A C 1
ATOM 2396 O O . GLU A 1 312 ? -3.810 8.646 -10.824 1.00 95.56 312 GLU A O 1
ATOM 2401 N N . VAL A 1 313 ? -3.014 7.524 -12.589 1.00 97.31 313 VAL A N 1
ATOM 2402 C CA . VAL A 1 313 ? -1.689 8.154 -12.568 1.00 97.31 313 VAL A CA 1
ATOM 2403 C C . VAL A 1 313 ? -1.744 9.682 -12.654 1.00 97.31 313 VAL A C 1
ATOM 2405 O O . VAL A 1 313 ? -0.894 10.353 -12.066 1.00 97.31 313 VAL A O 1
ATOM 2408 N N . ARG A 1 314 ? -2.731 10.288 -13.332 1.00 95.94 314 ARG A N 1
ATOM 2409 C CA . ARG A 1 314 ? -2.856 11.761 -13.361 1.00 95.94 314 ARG A CA 1
ATOM 2410 C C . ARG A 1 314 ? -3.173 12.357 -11.989 1.00 95.94 314 ARG A C 1
ATOM 2412 O O . ARG A 1 314 ? -2.833 13.515 -11.753 1.00 95.94 314 ARG A O 1
ATOM 2419 N N . ARG A 1 315 ? -3.748 11.585 -11.065 1.00 95.75 315 ARG A N 1
ATOM 2420 C CA . ARG A 1 315 ? -4.084 12.047 -9.708 1.00 95.75 315 ARG A CA 1
ATOM 2421 C C . ARG A 1 315 ? -2.912 11.955 -8.733 1.00 95.75 315 ARG A C 1
ATOM 2423 O O . ARG A 1 315 ? -2.938 12.617 -7.694 1.00 95.75 315 ARG A O 1
ATOM 2430 N N . TRP A 1 316 ? -1.842 11.246 -9.101 1.00 96.50 316 TRP A N 1
ATOM 2431 C CA . TRP A 1 316 ? -0.667 11.021 -8.253 1.00 96.50 316 TRP A CA 1
ATOM 2432 C C . TRP A 1 316 ? 0.103 12.294 -7.865 1.00 96.50 316 TRP A C 1
ATOM 2434 O O . TRP A 1 316 ? 0.963 12.228 -6.991 1.00 96.50 316 TRP A O 1
ATOM 2444 N N . GLY A 1 317 ? -0.223 13.457 -8.440 1.00 95.88 317 GLY A N 1
ATOM 2445 C CA . GLY A 1 317 ? 0.387 14.740 -8.077 1.00 95.88 317 GLY A CA 1
ATOM 2446 C C . GLY A 1 317 ? 0.138 15.171 -6.629 1.00 95.88 317 GLY A C 1
ATOM 2447 O O . GLY A 1 317 ? 0.990 15.826 -6.028 1.00 95.88 317 GLY A O 1
ATOM 2448 N N . ARG A 1 318 ? -0.989 14.777 -6.019 1.00 94.19 318 ARG A N 1
ATOM 2449 C CA . ARG A 1 318 ? -1.355 15.194 -4.651 1.00 94.19 318 ARG A CA 1
ATOM 2450 C C . ARG A 1 318 ? -0.474 14.520 -3.600 1.00 94.19 318 ARG A C 1
ATOM 2452 O O . ARG A 1 318 ? -0.738 13.386 -3.218 1.00 94.19 318 ARG A O 1
ATOM 2459 N N . GLY A 1 319 ? 0.586 15.182 -3.141 1.00 93.44 319 GLY A N 1
ATOM 2460 C CA . GLY A 1 319 ? 1.605 14.558 -2.279 1.00 93.44 319 GLY A CA 1
ATOM 2461 C C . GLY A 1 319 ? 2.662 13.761 -3.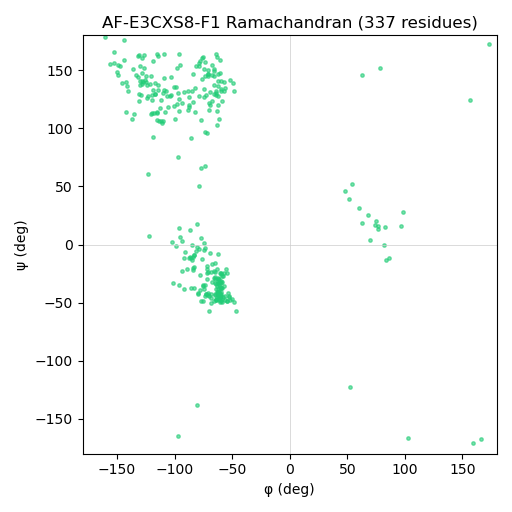056 1.00 93.44 319 GLY A C 1
ATOM 2462 O O . GLY A 1 319 ? 3.406 12.987 -2.464 1.00 93.44 319 GLY A O 1
ATOM 2463 N N . GLY A 1 320 ? 2.741 13.965 -4.376 1.00 95.69 320 GLY A N 1
ATOM 2464 C CA . GLY A 1 320 ? 3.657 13.273 -5.285 1.00 95.69 320 GLY A CA 1
ATOM 2465 C C . GLY A 1 320 ? 5.112 13.757 -5.267 1.00 95.69 320 GLY A C 1
ATOM 2466 O O . GLY A 1 320 ? 5.921 13.316 -6.084 1.00 95.69 320 GLY A O 1
ATOM 2467 N N . LEU A 1 321 ? 5.454 14.678 -4.363 1.00 96.12 321 LEU A N 1
ATOM 2468 C CA . LEU A 1 321 ? 6.801 15.216 -4.200 1.00 96.12 321 LEU A CA 1
ATOM 2469 C C . LEU A 1 321 ? 7.527 14.469 -3.077 1.00 96.12 321 LEU A C 1
ATOM 2471 O O . LEU A 1 321 ? 7.143 14.555 -1.908 1.00 96.12 321 LEU A O 1
ATOM 2475 N N . CYS A 1 322 ? 8.584 13.738 -3.424 1.00 95.88 322 CYS A N 1
ATOM 2476 C CA . CYS A 1 322 ? 9.459 13.116 -2.441 1.00 95.88 322 CYS A CA 1
ATOM 2477 C C . CYS A 1 322 ? 10.188 14.198 -1.644 1.00 95.88 322 CYS A C 1
ATOM 2479 O O . CYS A 1 322 ? 10.697 15.170 -2.198 1.00 95.88 322 CYS A O 1
ATOM 2481 N N . ARG A 1 323 ? 10.276 13.990 -0.333 1.00 94.56 323 ARG A N 1
ATOM 2482 C CA . ARG A 1 323 ? 10.930 14.920 0.592 1.00 94.56 323 ARG A CA 1
ATOM 2483 C C . ARG A 1 323 ? 12.447 14.752 0.669 1.00 94.56 323 ARG A C 1
ATOM 2485 O O . ARG A 1 323 ? 13.082 15.564 1.326 1.00 94.56 323 ARG A O 1
ATOM 2492 N N . SER A 1 324 ? 13.001 13.695 0.067 1.00 91.44 324 SER A N 1
ATOM 2493 C CA . SER A 1 324 ? 14.430 13.355 0.153 1.00 91.44 324 SER A CA 1
ATOM 2494 C C . SER A 1 324 ? 14.962 13.384 1.594 1.00 91.44 324 SER A C 1
ATOM 2496 O O . SER A 1 324 ? 15.988 13.991 1.869 1.00 91.44 324 SER A O 1
ATOM 2498 N N . CYS A 1 325 ? 14.218 12.773 2.523 1.00 93.88 325 CYS A N 1
ATOM 2499 C CA . CYS A 1 325 ? 14.553 12.759 3.948 1.00 93.88 325 CYS A CA 1
ATOM 2500 C C . CYS A 1 325 ? 15.907 12.080 4.215 1.00 93.88 325 CYS A C 1
ATOM 2502 O O . CYS A 1 325 ? 16.198 11.069 3.577 1.00 93.88 325 CYS A O 1
ATOM 2504 N N . ASP A 1 326 ? 16.633 12.534 5.241 1.00 92.19 326 ASP A N 1
ATOM 2505 C CA . ASP A 1 326 ? 17.892 11.912 5.691 1.00 92.19 326 ASP A CA 1
ATOM 2506 C C . ASP A 1 326 ? 17.714 10.426 6.042 1.00 92.19 326 ASP A C 1
ATOM 2508 O O . ASP A 1 326 ? 18.494 9.570 5.630 1.00 92.19 326 ASP A O 1
ATOM 2512 N N . ALA A 1 327 ? 16.632 10.108 6.762 1.00 94.81 327 ALA A N 1
ATOM 2513 C CA . ALA A 1 327 ? 16.173 8.745 7.000 1.00 94.81 327 ALA A CA 1
ATOM 2514 C C . ALA A 1 327 ? 14.886 8.490 6.205 1.00 94.81 327 ALA A C 1
ATOM 2516 O O . ALA A 1 327 ? 13.836 9.090 6.462 1.00 94.81 327 ALA A O 1
ATOM 2517 N N . CYS A 1 328 ? 14.957 7.596 5.218 1.00 93.31 328 CYS A N 1
ATOM 2518 C CA . CYS A 1 328 ? 13.816 7.292 4.363 1.00 93.31 328 CYS A CA 1
ATOM 2519 C C . CYS A 1 328 ? 12.719 6.555 5.141 1.00 93.31 328 CYS A C 1
ATOM 2521 O O . CYS A 1 328 ? 12.925 5.442 5.618 1.00 93.31 328 CYS A O 1
ATOM 2523 N N . SER A 1 329 ? 11.528 7.150 5.207 1.00 93.12 329 SER A N 1
ATOM 2524 C CA . SER A 1 329 ? 10.354 6.550 5.848 1.00 93.12 329 SER A CA 1
ATOM 2525 C C . SER A 1 329 ? 9.431 5.807 4.882 1.00 93.12 329 SER A C 1
ATOM 2527 O O . SER A 1 329 ? 8.357 5.380 5.293 1.00 93.12 329 SER A O 1
ATOM 2529 N N . TYR A 1 330 ? 9.807 5.640 3.608 1.00 93.75 330 TYR A N 1
ATOM 2530 C CA . TYR A 1 330 ? 9.015 4.871 2.639 1.00 93.75 330 TYR A CA 1
ATOM 2531 C C . TYR A 1 330 ? 8.845 3.416 3.119 1.00 93.75 330 TYR A C 1
ATOM 2533 O O . TYR A 1 330 ? 9.851 2.795 3.465 1.00 93.75 330 TYR A O 1
ATOM 2541 N N . PRO A 1 331 ? 7.629 2.836 3.106 1.00 93.25 331 PRO A N 1
ATOM 2542 C CA . PRO A 1 331 ? 6.400 3.338 2.481 1.00 93.25 331 PRO A CA 1
ATOM 2543 C C . PRO A 1 331 ? 5.457 4.100 3.437 1.00 93.25 331 PRO A C 1
ATOM 2545 O O . PRO A 1 331 ? 4.303 4.322 3.110 1.00 93.25 331 PRO A O 1
ATOM 2548 N N . GLY A 1 332 ? 5.891 4.514 4.624 1.00 91.69 332 GLY A N 1
ATOM 2549 C CA . GLY A 1 332 ? 5.088 5.268 5.597 1.00 91.69 332 GLY A CA 1
ATOM 2550 C C . GLY A 1 332 ? 4.969 6.779 5.348 1.00 91.69 332 GLY A C 1
ATOM 2551 O O . GLY A 1 332 ? 4.641 7.511 6.278 1.00 91.69 332 GLY A O 1
ATOM 2552 N N . CYS A 1 333 ? 5.266 7.274 4.145 1.00 92.56 333 CYS A N 1
ATOM 2553 C CA . CYS A 1 333 ? 5.201 8.698 3.804 1.00 92.56 333 CYS A CA 1
ATOM 2554 C C . CYS A 1 333 ? 4.125 8.975 2.745 1.00 92.56 333 CYS A C 1
ATOM 2556 O O . CYS A 1 333 ? 3.697 8.070 2.044 1.00 92.56 333 CYS A O 1
ATOM 2558 N N . ALA A 1 334 ? 3.713 10.235 2.570 1.00 90.88 334 ALA A N 1
ATOM 2559 C CA . ALA A 1 334 ? 2.678 10.582 1.587 1.00 90.88 334 ALA A CA 1
ATOM 2560 C C . ALA A 1 334 ? 3.042 10.188 0.139 1.00 90.88 334 ALA A C 1
ATOM 2562 O O . ALA A 1 334 ? 2.153 9.917 -0.658 1.00 90.88 334 ALA A O 1
ATOM 2563 N N . PHE A 1 335 ? 4.337 10.114 -0.188 1.00 94.62 335 PHE A N 1
ATOM 2564 C CA . PHE A 1 335 ? 4.820 9.798 -1.535 1.00 94.62 335 PHE A CA 1
ATOM 2565 C C . PHE A 1 335 ? 4.451 8.379 -2.006 1.00 94.62 335 PHE A C 1
ATOM 2567 O O . PHE A 1 335 ? 4.210 8.185 -3.194 1.00 94.62 335 PHE A O 1
ATOM 2574 N N . SER A 1 336 ? 4.406 7.391 -1.104 1.00 92.56 336 SER A N 1
ATOM 2575 C CA . SER A 1 336 ? 4.120 5.985 -1.448 1.00 92.56 336 SER A CA 1
ATOM 2576 C C . SER A 1 336 ? 2.644 5.733 -1.754 1.00 92.56 336 SER A C 1
ATOM 2578 O O . SER A 1 336 ? 2.318 4.926 -2.616 1.00 92.56 336 SER A O 1
ATOM 2580 N N . ALA A 1 337 ? 1.749 6.429 -1.057 1.00 87.56 337 ALA A N 1
ATOM 2581 C CA . ALA A 1 337 ? 0.323 6.147 -1.078 1.00 87.56 337 ALA A CA 1
ATOM 2582 C C . ALA A 1 337 ? -0.354 6.851 -2.249 1.00 87.56 337 ALA A C 1
ATOM 2584 O O . ALA A 1 337 ? -0.703 8.025 -2.126 1.00 87.56 337 ALA A O 1
ATOM 2585 N N . ARG A 1 338 ? -0.471 6.193 -3.405 1.00 91.12 338 ARG A N 1
ATOM 2586 C CA . ARG A 1 338 ? -1.008 6.799 -4.633 1.00 91.12 338 ARG A CA 1
ATOM 2587 C C . ARG A 1 338 ? -2.317 6.123 -5.041 1.00 91.12 338 ARG A C 1
ATOM 2589 O O . ARG A 1 338 ? -2.297 4.949 -5.404 1.00 91.12 338 ARG A O 1
ATOM 2596 N N . SER A 1 339 ? -3.424 6.866 -4.968 1.00 77.56 339 SER A N 1
ATOM 2597 C CA . SER A 1 339 ? -4.796 6.431 -5.277 1.00 77.56 339 SER A CA 1
ATOM 2598 C C . SER A 1 339 ? -5.410 7.076 -6.513 1.00 77.56 339 SER A C 1
ATOM 2600 O O . SER A 1 339 ? -4.916 8.140 -6.961 1.00 77.56 339 SER A O 1
#

Mean predicted aligned error: 5.92 Å

Foldseek 3Di:
DDKDKDFLQVQAQPFAQAFQWADDVPVPDTFGPDGGRDHHHPVCSVVCVVSVPRMGMHDDDDPQKDFLQRLLVLLQVLQDDEQWDWDDDGQSKIWIFGQAWAFKAFDPVLQVQLVVDVQKDKDAQFHRATDHGGHTGIMIGGNDRMDGNVNSVSSSPGHHIYGQAFAQFAEEEEEEAPCCVVVVDPDLQVVLVVVLSVSRVHDHPYYHYDYLDLVRLLVVVVVVVVVRGQEYEYEDLQDDDPSRNNVVSLVVQAPDWQDAAFLAPPFRGWTWTHHPNHIYIYGYPCSSVANDTVVSLQSSCVRSVHHDGRVQRHQLNPQRYDPSDPDDPPPSGSNNRGD

Radius of gyration: 27.59 Å; Cα contacts (8 Å, |Δi|>4): 723; chains: 1; bounding box: 67×31×82 Å

Organism: NCBI:txid584708

Solvent-accessible surface area (backbone atoms only — not comparable to full-atom values): 17885 Å² total; per-residue (Å²): 116,51,75,48,76,36,49,38,83,74,37,49,72,40,60,37,61,53,60,44,64,36,78,36,82,88,80,71,43,77,47,70,72,43,51,52,69,43,59,38,47,80,83,46,42,68,56,37,44,73,61,70,35,61,53,46,70,36,66,46,74,45,95,59,44,33,46,15,43,57,45,31,48,54,51,44,61,49,39,49,28,56,41,46,43,79,44,72,62,57,87,11,25,32,35,32,26,24,71,41,51,20,26,31,42,63,62,70,66,47,50,52,56,51,44,71,40,84,52,38,46,62,47,63,58,65,52,53,18,68,42,45,62,70,36,75,44,32,43,33,34,34,69,48,76,52,45,49,44,66,65,50,59,64,55,68,73,46,75,42,35,32,36,37,51,54,48,49,52,38,24,32,40,37,43,36,32,53,51,46,55,73,62,77,41,83,77,61,51,62,68,46,51,56,63,69,34,55,88,45,66,31,48,74,79,48,75,43,74,27,50,70,39,37,67,57,43,34,50,54,52,50,56,40,45,77,73,60,34,36,32,37,43,32,31,39,45,41,78,85,56,94,74,38,24,45,63,55,18,51,59,77,67,33,79,43,75,54,39,70,49,40,51,26,43,47,28,37,49,29,28,40,28,32,40,91,93,24,38,42,32,40,40,28,73,47,58,63,76,40,97,66,36,43,60,58,48,48,49,54,26,50,32,38,73,50,68,75,50,47,70,46,42,66,52,31,45,75,51,16,62,59,79,81,55,96,71,77,56,77,54,82,40,64,55,38,39,56,100

Sequence (339 aa):
MKTETLPVEQAVGRILSHDLTLIDPVGGFKGARFRRGHRIAQEDVPLLLRMGKSHIRFLMLDPEEVHEDEAALLLGRRVQGEGLELRGPEEGKCTLTATRPGLLHFRDEDVDFINQDPDWIFTTRANRTAVSLGTLTAAFRIGPLAVQREQVDRVLGVAPLSVLPWNPFPTALVTTGREIYEGLVQDAFLPKLQTKLVPYGAPLMGHTLCPDDASEIARAVAAWLDKGARIVLCTGGMSVDADDQTPRAIRSLCDRVVFRRVPLIPGANLMLAQKGEAFLVGVPASAVFAQRTSLDVLLDRLYAGTPPTGEEVRRWGRGGLCRSCDACSYPGCAFSARS

pLDDT: mean 93.83, std 4.82, range [66.69, 98.75]